Protein AF-A0A382R894-F1 (afdb_monomer_lite)

Sequence (212 aa):
MLSIVSLVLMGAVQGSDSLSATDVAVGPHKYSLLRWEVDHFLDKWVNKFQEVLPWNSEPSREARIALAQEFFDLRAQIRELKRESAAGNSAQIEELGQRIEDMQPGVEETIESEISAVLVQEGFSSRIGVIFPPVDTVFAASPGALIISPRDRIAQISSTLLKPGLSRDVRNDLEDLIFREDDVSALVVNTGGGATYPSVVSASGSLRGALV

Structure (mmCIF, N/CA/C/O backbone):
data_AF-A0A382R894-F1
#
_entry.id   AF-A0A382R894-F1
#
loop_
_atom_site.group_PDB
_atom_site.id
_atom_site.type_symbol
_atom_site.label_atom_id
_atom_site.label_alt_id
_atom_site.label_comp_id
_atom_site.label_asym_id
_atom_site.label_entity_id
_atom_site.label_seq_id
_atom_site.pdbx_PDB_ins_code
_atom_site.Cartn_x
_atom_site.Cartn_y
_atom_site.Cartn_z
_atom_site.occupancy
_atom_site.B_iso_or_equiv
_atom_site.auth_seq_id
_atom_site.auth_comp_id
_atom_site.auth_asym_id
_atom_site.auth_atom_id
_atom_site.pdbx_PDB_model_num
ATOM 1 N N . MET A 1 1 ? 31.256 -13.141 29.189 1.00 38.28 1 MET A N 1
ATOM 2 C CA . MET A 1 1 ? 30.328 -14.290 29.265 1.00 38.28 1 MET A CA 1
ATOM 3 C C . MET A 1 1 ? 28.927 -13.687 29.293 1.00 38.28 1 MET A C 1
ATOM 5 O O . MET A 1 1 ? 28.611 -13.080 30.297 1.00 38.28 1 MET A O 1
ATOM 9 N N . LEU A 1 2 ? 28.100 -13.650 28.252 1.00 31.12 2 LEU A N 1
ATOM 10 C CA . LEU A 1 2 ? 27.980 -14.453 27.039 1.00 31.12 2 LEU A CA 1
ATOM 11 C C . LEU A 1 2 ? 27.826 -13.547 25.800 1.00 31.12 2 LEU A C 1
ATOM 13 O O . LEU A 1 2 ? 27.070 -12.582 25.831 1.00 31.12 2 LEU A O 1
ATOM 17 N N . SER A 1 3 ? 28.518 -13.911 24.719 1.00 37.44 3 SER A N 1
ATOM 18 C CA . SER A 1 3 ? 28.267 -13.446 23.351 1.00 37.44 3 SER A CA 1
ATOM 19 C C . SER A 1 3 ? 27.098 -14.229 22.747 1.00 37.44 3 SER A C 1
ATOM 21 O O . SER A 1 3 ? 27.109 -15.457 22.792 1.00 37.44 3 SER A O 1
ATOM 23 N N . ILE A 1 4 ? 26.119 -13.530 22.176 1.00 39.81 4 ILE A N 1
ATOM 24 C CA . ILE A 1 4 ? 24.914 -14.028 21.484 1.00 39.81 4 ILE A CA 1
ATOM 25 C C . ILE A 1 4 ? 24.599 -12.897 20.475 1.00 39.81 4 ILE A C 1
ATOM 27 O O . ILE A 1 4 ? 24.457 -11.768 20.920 1.00 39.81 4 ILE A O 1
ATOM 31 N N . VAL A 1 5 ? 24.578 -12.988 19.143 1.00 39.44 5 VAL A N 1
ATOM 32 C CA . VAL A 1 5 ? 24.542 -14.063 18.146 1.00 39.44 5 VAL A CA 1
ATOM 33 C C . VAL A 1 5 ? 25.385 -13.606 16.947 1.00 39.44 5 VAL A C 1
ATOM 35 O O . VAL A 1 5 ? 25.168 -12.523 16.413 1.00 39.44 5 VAL A O 1
ATOM 38 N N . SER A 1 6 ? 26.306 -14.446 16.484 1.00 41.06 6 SER A N 1
ATOM 39 C CA . SER A 1 6 ? 26.777 -14.423 15.098 1.00 41.06 6 SER A CA 1
ATOM 40 C C . SER A 1 6 ? 26.380 -15.764 14.503 1.00 41.06 6 SER A C 1
ATOM 42 O O . SER A 1 6 ? 26.935 -16.788 14.902 1.00 41.06 6 SER A O 1
ATOM 44 N N . LEU A 1 7 ? 25.377 -15.779 13.621 1.00 37.59 7 LEU A N 1
ATOM 45 C CA . LEU A 1 7 ? 25.121 -16.936 12.773 1.00 37.59 7 LEU A CA 1
ATOM 46 C C . LEU A 1 7 ? 24.430 -16.542 11.455 1.00 37.59 7 LEU A C 1
ATOM 48 O O . LEU A 1 7 ? 23.224 -16.347 11.398 1.00 37.59 7 LEU A O 1
ATOM 52 N N . VAL A 1 8 ? 25.277 -16.495 10.421 1.00 36.56 8 VAL A N 1
ATOM 53 C CA . VAL A 1 8 ? 25.092 -17.035 9.061 1.00 36.56 8 VAL A CA 1
ATOM 54 C C . VAL A 1 8 ? 24.029 -16.397 8.164 1.00 36.56 8 VAL A C 1
ATOM 56 O O . VAL A 1 8 ? 22.856 -16.729 8.231 1.00 36.56 8 VAL A O 1
ATOM 59 N N . LEU A 1 9 ? 24.524 -15.676 7.151 1.00 30.61 9 LEU A N 1
ATOM 60 C CA . LEU A 1 9 ? 24.211 -15.973 5.747 1.00 30.61 9 LEU A CA 1
ATOM 61 C C . LEU A 1 9 ? 25.506 -15.897 4.922 1.00 30.61 9 LEU A C 1
ATOM 63 O O . LEU A 1 9 ? 25.820 -14.901 4.280 1.00 30.61 9 LEU A O 1
ATOM 67 N N . MET A 1 10 ? 26.287 -16.974 4.979 1.00 40.06 10 MET A N 1
ATOM 68 C CA . MET A 1 10 ? 27.340 -17.262 4.011 1.00 40.06 10 MET A CA 1
ATOM 69 C C . MET A 1 10 ? 26.841 -18.460 3.204 1.00 40.06 10 MET A C 1
ATOM 71 O O . MET A 1 10 ? 26.831 -19.587 3.692 1.00 40.06 10 MET A O 1
ATOM 75 N N . GLY A 1 11 ? 26.321 -18.182 2.010 1.00 32.69 11 GLY A N 1
ATOM 76 C CA . GLY A 1 11 ? 25.664 -19.170 1.161 1.00 32.69 11 GLY A CA 1
ATOM 77 C C . GLY A 1 11 ? 25.402 -18.623 -0.238 1.00 32.69 11 GLY A C 1
ATOM 78 O O . GLY A 1 11 ? 24.297 -18.193 -0.519 1.00 32.69 11 GLY A O 1
ATOM 79 N N . ALA A 1 12 ? 26.458 -18.660 -1.058 1.00 37.16 12 ALA A N 1
ATOM 80 C CA . ALA A 1 12 ? 26.488 -18.674 -2.524 1.00 37.16 12 ALA A CA 1
ATOM 81 C C . ALA A 1 12 ? 25.723 -17.590 -3.306 1.00 37.16 12 ALA A C 1
ATOM 83 O O . ALA A 1 12 ? 24.511 -17.661 -3.409 1.00 37.16 12 ALA A O 1
ATOM 84 N N . VAL A 1 13 ? 26.463 -16.757 -4.052 1.00 34.75 13 VAL A N 1
ATOM 85 C CA . VAL A 1 13 ? 26.308 -16.673 -5.519 1.00 34.75 13 VAL A CA 1
ATOM 86 C C . VAL A 1 13 ? 27.685 -16.380 -6.129 1.00 34.75 13 VAL A C 1
ATOM 88 O O . VAL A 1 13 ? 28.227 -15.291 -5.977 1.00 34.75 13 VAL A O 1
ATOM 91 N N . GLN A 1 14 ? 28.261 -17.371 -6.813 1.00 43.03 14 GLN A N 1
ATOM 92 C CA . GLN A 1 14 ? 29.163 -17.102 -7.931 1.00 43.03 14 GLN A CA 1
ATOM 93 C C . GLN A 1 14 ? 28.284 -16.542 -9.052 1.00 43.03 14 GLN A C 1
ATOM 95 O O . GLN A 1 14 ? 27.495 -17.279 -9.638 1.00 43.03 14 GLN A O 1
ATOM 100 N N . GLY A 1 15 ? 28.369 -15.241 -9.295 1.00 37.75 15 GLY A N 1
ATOM 101 C CA . GLY A 1 15 ? 27.705 -14.553 -10.394 1.00 37.75 15 GLY A CA 1
ATOM 102 C C . GLY A 1 15 ? 28.732 -13.613 -10.995 1.00 37.75 15 GLY A C 1
ATOM 103 O O . GLY A 1 15 ? 29.388 -12.886 -10.262 1.00 37.75 15 GLY A O 1
ATOM 104 N N . SER A 1 16 ? 28.948 -13.714 -12.299 1.00 40.06 16 SER A N 1
ATOM 105 C CA . SER A 1 16 ? 29.898 -12.904 -13.059 1.00 40.06 16 SER A CA 1
ATOM 106 C C . SER A 1 16 ? 29.783 -11.412 -12.722 1.00 40.06 16 SER A C 1
ATOM 108 O O . SER A 1 16 ? 28.717 -10.827 -12.898 1.00 40.06 16 SER A O 1
ATOM 110 N N . ASP A 1 17 ? 30.892 -10.813 -12.283 1.00 46.00 17 ASP A N 1
ATOM 111 C CA . ASP A 1 17 ? 31.047 -9.395 -11.927 1.00 46.00 17 ASP A CA 1
ATOM 112 C C . ASP A 1 17 ? 31.004 -8.464 -13.156 1.00 46.00 17 ASP A C 1
ATOM 114 O O . ASP A 1 17 ? 31.960 -7.755 -13.474 1.00 46.00 17 ASP A O 1
ATOM 118 N N . SER A 1 18 ? 29.881 -8.434 -13.867 1.00 57.88 18 SER A N 1
ATOM 119 C CA . SER A 1 18 ? 29.532 -7.293 -14.711 1.00 57.88 18 SER A CA 1
ATOM 120 C C . SER A 1 18 ? 28.113 -6.874 -14.367 1.00 57.88 18 SER A C 1
ATOM 122 O O . SER A 1 18 ? 27.160 -7.538 -14.768 1.00 57.88 18 SER A O 1
ATOM 124 N N . LEU A 1 19 ? 27.979 -5.786 -13.605 1.00 67.00 19 LEU A N 1
ATOM 125 C CA . LEU A 1 19 ? 26.697 -5.111 -13.420 1.00 67.00 19 LEU A CA 1
ATOM 126 C C . LEU A 1 19 ? 26.149 -4.774 -14.812 1.00 67.00 19 LEU A C 1
ATOM 128 O O . LEU A 1 19 ? 26.773 -3.993 -15.537 1.00 67.00 19 LEU A O 1
ATOM 132 N N . SER A 1 20 ? 25.031 -5.385 -15.208 1.00 81.50 20 SER A N 1
ATOM 133 C CA . SER A 1 20 ? 24.370 -5.031 -16.463 1.00 81.50 20 SER A CA 1
ATOM 134 C C . SER A 1 20 ? 23.858 -3.589 -16.380 1.00 81.50 20 SER A C 1
ATOM 136 O O . SER A 1 20 ? 23.609 -3.056 -15.291 1.00 81.50 20 SER A O 1
ATOM 138 N N . ALA A 1 21 ? 23.669 -2.936 -17.529 1.00 84.38 21 ALA A N 1
ATOM 139 C CA . ALA A 1 21 ? 23.048 -1.611 -17.565 1.00 84.38 21 ALA A CA 1
ATOM 140 C C . ALA A 1 21 ? 21.665 -1.620 -16.879 1.00 84.38 21 ALA A C 1
ATOM 142 O O . ALA A 1 21 ? 21.297 -0.659 -16.199 1.00 84.38 21 ALA A O 1
ATOM 143 N N . THR A 1 22 ? 20.945 -2.742 -16.981 1.00 86.56 22 THR A N 1
ATOM 144 C CA . THR A 1 22 ? 19.656 -2.966 -16.323 1.00 86.56 22 THR A CA 1
ATOM 145 C C . THR A 1 22 ? 19.780 -3.058 -14.801 1.00 86.56 22 THR A C 1
ATOM 147 O O . THR A 1 22 ? 19.010 -2.407 -14.094 1.00 86.56 22 THR A O 1
ATOM 150 N N . ASP A 1 23 ? 20.788 -3.749 -14.262 1.00 87.06 23 ASP A N 1
ATOM 151 C CA . ASP A 1 23 ? 21.019 -3.824 -12.813 1.00 87.06 23 ASP A CA 1
ATOM 152 C C . ASP A 1 23 ? 21.357 -2.462 -12.199 1.00 87.06 23 ASP A C 1
ATOM 154 O O . ASP A 1 23 ? 20.858 -2.122 -11.118 1.00 87.06 23 ASP A O 1
ATOM 158 N N . VAL A 1 24 ? 22.168 -1.661 -12.899 1.00 88.88 24 VAL A N 1
ATOM 159 C CA . VAL A 1 24 ? 22.526 -0.300 -12.470 1.00 88.88 24 VAL A CA 1
ATOM 160 C C . VAL A 1 24 ? 21.298 0.609 -12.459 1.00 88.88 24 VAL A C 1
ATOM 162 O O . VAL A 1 24 ? 21.110 1.365 -11.505 1.00 88.88 24 VAL A O 1
ATOM 165 N N . ALA A 1 25 ? 20.444 0.519 -13.479 1.00 90.69 25 ALA A N 1
ATOM 166 C CA . ALA A 1 25 ? 19.242 1.339 -13.576 1.00 90.69 25 ALA A CA 1
ATOM 167 C C . ALA A 1 25 ? 18.168 0.940 -12.554 1.00 90.69 25 ALA A C 1
ATOM 169 O O . ALA A 1 25 ? 17.546 1.804 -11.941 1.00 90.69 25 ALA A O 1
ATOM 170 N N . VAL A 1 26 ? 17.967 -0.360 -12.315 1.00 92.44 26 VAL A N 1
ATOM 171 C CA . VAL A 1 26 ? 16.946 -0.852 -11.376 1.00 92.44 26 VAL A CA 1
ATOM 172 C C . VAL A 1 26 ? 17.382 -0.671 -9.918 1.00 92.44 26 VAL A C 1
ATOM 174 O O . VAL A 1 26 ? 16.542 -0.411 -9.053 1.00 92.44 26 VAL A O 1
ATOM 177 N N . GLY A 1 27 ? 18.681 -0.785 -9.621 1.00 92.19 27 GLY A N 1
ATOM 178 C CA . GLY A 1 27 ? 19.252 -0.755 -8.268 1.00 92.19 27 GLY A CA 1
ATOM 179 C C . GLY A 1 27 ? 18.700 0.343 -7.340 1.00 92.19 27 GLY A C 1
ATOM 180 O O . GLY A 1 27 ? 18.190 0.009 -6.267 1.00 92.19 27 GLY A O 1
ATOM 181 N N . PRO A 1 28 ? 18.721 1.632 -7.733 1.00 92.94 28 PRO A N 1
ATOM 182 C CA . PRO A 1 28 ? 18.207 2.743 -6.923 1.00 92.94 28 PRO A CA 1
ATOM 183 C C . PRO A 1 28 ? 16.717 2.640 -6.573 1.00 92.94 28 PRO A C 1
ATOM 185 O O . PRO A 1 28 ? 16.263 3.219 -5.577 1.00 92.94 28 PRO A O 1
ATOM 188 N N . HIS A 1 29 ? 15.957 1.902 -7.380 1.00 94.06 29 HIS A N 1
ATOM 189 C CA . HIS A 1 29 ? 14.517 1.738 -7.246 1.00 94.06 29 HIS A CA 1
ATOM 190 C C . HIS A 1 29 ? 14.126 0.446 -6.531 1.00 94.06 29 HIS A C 1
ATOM 192 O O . HIS A 1 29 ? 12.952 0.309 -6.200 1.00 94.06 29 HIS A O 1
ATOM 198 N N . LYS A 1 30 ? 15.064 -0.469 -6.242 1.00 92.25 30 LYS A N 1
ATOM 199 C CA . LYS A 1 30 ? 14.762 -1.719 -5.529 1.00 92.25 30 LYS A CA 1
ATOM 200 C C . LYS A 1 30 ? 14.188 -1.437 -4.139 1.00 92.25 30 LYS A C 1
ATOM 202 O O . LYS A 1 30 ? 14.655 -0.559 -3.406 1.00 92.25 30 LYS A O 1
ATOM 207 N N . TYR A 1 31 ? 13.169 -2.207 -3.782 1.00 89.31 31 TYR A N 1
ATOM 208 C CA . TYR A 1 31 ? 12.554 -2.204 -2.463 1.00 89.31 31 TYR A CA 1
ATOM 209 C C . TYR A 1 31 ? 13.024 -3.421 -1.666 1.00 89.31 31 TYR A C 1
ATOM 211 O O . TYR A 1 31 ? 13.012 -4.543 -2.168 1.00 89.31 31 TYR A O 1
ATOM 219 N N . SER A 1 32 ? 13.449 -3.195 -0.423 1.00 88.25 32 SER A N 1
ATOM 220 C CA . SER A 1 32 ? 13.879 -4.262 0.481 1.00 88.25 32 SER A CA 1
ATOM 221 C C . SER A 1 32 ? 12.759 -4.585 1.461 1.00 88.25 32 SER A C 1
ATOM 223 O O . SER A 1 32 ? 12.526 -3.816 2.393 1.00 88.25 32 SER A O 1
ATOM 225 N N . LEU A 1 33 ? 12.098 -5.728 1.253 1.00 83.38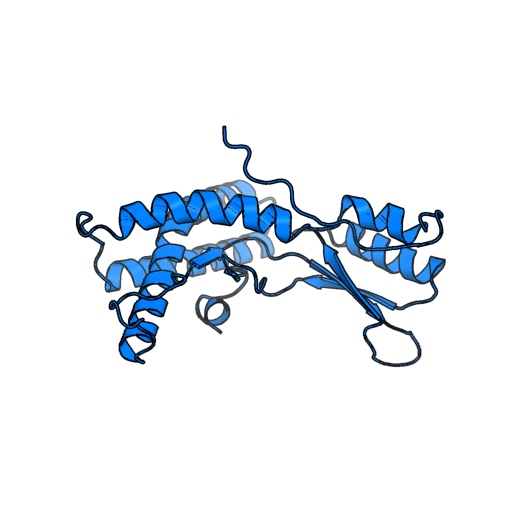 33 LEU A N 1
ATOM 226 C CA . LEU A 1 33 ? 11.065 -6.230 2.164 1.00 83.38 33 LEU A CA 1
ATOM 227 C C . LEU A 1 33 ? 11.623 -6.438 3.569 1.00 83.38 33 LEU A C 1
ATOM 229 O O . LEU A 1 33 ? 11.068 -5.905 4.513 1.00 83.38 33 LEU A O 1
ATOM 233 N N . LEU A 1 34 ? 12.763 -7.126 3.695 1.00 83.31 34 LEU A N 1
ATOM 234 C CA . LEU A 1 34 ? 13.356 -7.442 4.998 1.00 83.31 34 LEU A CA 1
ATOM 235 C C . LEU A 1 34 ? 13.663 -6.189 5.819 1.00 83.31 34 LEU A C 1
ATOM 237 O O . LEU A 1 34 ? 13.433 -6.161 7.021 1.00 83.31 34 LEU A O 1
ATOM 241 N N . ARG A 1 35 ? 14.193 -5.143 5.172 1.00 84.00 35 ARG A N 1
ATOM 242 C CA . ARG A 1 35 ? 14.483 -3.884 5.865 1.00 84.00 35 ARG A CA 1
ATOM 243 C C . ARG A 1 35 ? 13.196 -3.214 6.329 1.00 84.00 35 ARG A C 1
ATOM 245 O O . ARG A 1 35 ? 13.117 -2.789 7.471 1.00 84.00 35 ARG A O 1
ATOM 252 N N . TRP A 1 36 ? 12.203 -3.157 5.447 1.00 83.75 36 TRP A N 1
ATOM 253 C CA . TRP A 1 36 ? 10.908 -2.589 5.781 1.00 83.75 36 TRP A CA 1
ATOM 254 C C . TRP A 1 36 ? 10.219 -3.355 6.920 1.00 83.75 36 TRP A C 1
ATOM 256 O O . TRP A 1 36 ? 9.729 -2.723 7.850 1.00 83.75 36 TRP A O 1
ATOM 266 N N . GLU A 1 37 ? 10.237 -4.691 6.886 1.00 83.00 37 GLU A N 1
ATOM 267 C CA . GLU A 1 37 ? 9.660 -5.543 7.930 1.00 83.00 37 GLU A CA 1
ATOM 268 C C . GLU A 1 37 ? 10.328 -5.279 9.274 1.00 83.00 37 GLU A C 1
ATOM 270 O O . GLU A 1 37 ? 9.625 -5.079 10.249 1.00 83.00 37 GLU A O 1
ATOM 275 N N . VAL A 1 38 ? 11.661 -5.195 9.339 1.00 83.31 38 VAL A N 1
ATOM 276 C CA . VAL A 1 38 ? 12.369 -4.873 10.592 1.00 83.31 38 VAL A CA 1
ATOM 277 C C . VAL A 1 38 ? 11.968 -3.499 11.133 1.00 83.31 38 VAL A C 1
ATOM 279 O O . VAL A 1 38 ? 11.727 -3.380 12.334 1.00 83.31 38 VAL A O 1
ATOM 282 N N . ASP A 1 39 ? 11.861 -2.496 10.255 1.00 80.12 39 ASP A N 1
ATOM 283 C CA . ASP A 1 39 ? 11.489 -1.128 10.631 1.00 80.12 39 ASP A CA 1
ATOM 284 C C . ASP A 1 39 ? 10.035 -1.043 11.152 1.00 80.12 39 ASP A C 1
ATOM 286 O O . ASP A 1 39 ? 9.744 -0.221 12.012 1.00 80.12 39 ASP A O 1
ATOM 290 N N . HIS A 1 40 ? 9.113 -1.887 10.667 1.00 76.12 40 HIS A N 1
ATOM 291 C CA . HIS A 1 40 ? 7.687 -1.824 11.041 1.00 76.12 40 HIS A CA 1
ATOM 292 C C . HIS A 1 40 ? 7.291 -2.843 12.119 1.00 76.12 40 HIS A C 1
ATOM 294 O O . HIS A 1 40 ? 6.402 -2.578 12.926 1.00 76.12 40 HIS A O 1
ATOM 300 N N . PHE A 1 41 ? 7.947 -4.003 12.151 1.00 74.56 41 PHE A N 1
ATOM 301 C CA . PHE A 1 41 ? 7.668 -5.090 13.086 1.00 74.56 41 PHE A CA 1
ATOM 302 C C . PHE A 1 41 ? 7.971 -4.682 14.528 1.00 74.56 41 PHE A C 1
ATOM 304 O O . PHE A 1 41 ? 7.114 -4.837 15.393 1.00 74.56 41 PHE A O 1
ATOM 311 N N . LEU A 1 42 ? 9.174 -4.162 14.805 1.00 67.38 42 LEU A N 1
ATOM 312 C CA . LEU A 1 42 ? 9.619 -3.924 16.183 1.00 67.38 42 LEU A CA 1
ATOM 313 C C . LEU A 1 42 ? 8.856 -2.782 16.856 1.00 67.38 42 LEU A C 1
ATOM 315 O O . LEU A 1 42 ? 8.412 -2.932 17.995 1.00 67.38 42 LEU A O 1
ATOM 319 N N . ASP A 1 43 ? 8.672 -1.671 16.149 1.00 65.44 43 ASP A N 1
ATOM 320 C CA . ASP A 1 43 ? 8.077 -0.466 16.725 1.00 65.44 43 ASP A CA 1
ATOM 321 C C . ASP A 1 43 ? 6.588 -0.664 17.039 1.00 65.44 43 ASP A C 1
ATOM 323 O O . ASP A 1 43 ? 6.112 -0.259 18.101 1.00 65.44 43 ASP A O 1
ATOM 327 N N . LYS A 1 44 ? 5.850 -1.355 16.161 1.00 68.19 44 LYS A N 1
ATOM 328 C CA . LYS A 1 44 ? 4.413 -1.584 16.348 1.00 68.19 44 LYS A CA 1
ATOM 329 C C . LYS A 1 44 ? 4.119 -2.674 17.379 1.00 68.19 44 LYS A C 1
ATOM 331 O O . LYS A 1 44 ? 3.245 -2.498 18.228 1.00 68.19 44 LYS A O 1
ATOM 336 N N . TRP A 1 45 ? 4.877 -3.771 17.382 1.00 67.56 45 TRP A N 1
ATOM 337 C CA . TRP A 1 45 ? 4.643 -4.869 18.325 1.00 67.56 45 TRP A CA 1
ATOM 338 C C . TRP A 1 45 ? 4.942 -4.520 19.778 1.00 67.56 45 TRP A C 1
ATOM 340 O O . TRP A 1 45 ? 4.233 -4.988 20.670 1.00 67.56 45 TRP A O 1
ATOM 350 N N . VAL A 1 46 ? 5.980 -3.721 20.041 1.00 64.31 46 VAL A N 1
ATOM 351 C CA . VAL A 1 46 ? 6.305 -3.300 21.413 1.00 64.31 46 VAL A CA 1
ATOM 352 C C . VAL A 1 46 ? 5.154 -2.488 22.010 1.00 64.31 46 VAL A C 1
ATOM 354 O O . VAL A 1 46 ? 4.794 -2.712 23.167 1.00 64.31 46 VAL A O 1
ATOM 357 N N . ASN A 1 47 ? 4.534 -1.617 21.210 1.00 62.09 47 ASN A N 1
ATOM 358 C CA . ASN A 1 47 ? 3.364 -0.841 21.620 1.00 62.09 47 ASN A CA 1
ATOM 359 C C . ASN A 1 47 ? 2.128 -1.739 21.781 1.00 62.09 47 ASN A C 1
ATOM 361 O O . ASN A 1 47 ? 1.452 -1.690 22.808 1.00 62.09 47 ASN A O 1
ATOM 365 N N . LYS A 1 48 ? 1.899 -2.660 20.838 1.00 62.50 48 LYS A N 1
ATOM 366 C CA . LYS A 1 48 ? 0.752 -3.576 20.868 1.00 62.50 48 LYS A CA 1
ATOM 367 C C . LYS A 1 48 ? 0.759 -4.520 22.072 1.00 62.50 48 LYS A C 1
ATOM 369 O O . LYS A 1 48 ? -0.280 -4.769 22.677 1.00 62.50 48 LYS A O 1
ATOM 374 N N . PHE A 1 49 ? 1.928 -5.007 22.492 1.00 63.16 49 PHE A N 1
ATOM 375 C CA . PHE A 1 49 ? 2.046 -5.815 23.712 1.00 63.16 49 PHE A CA 1
ATOM 376 C C . PHE A 1 49 ? 1.637 -5.061 24.986 1.00 63.16 49 PHE A C 1
ATOM 378 O O . PHE A 1 49 ? 1.220 -5.700 25.953 1.00 63.16 49 PHE A O 1
ATOM 385 N N . GLN A 1 50 ? 1.751 -3.730 25.004 1.00 58.06 50 GLN A N 1
ATOM 386 C CA . GLN A 1 50 ? 1.299 -2.906 26.126 1.00 58.06 50 GLN A CA 1
ATOM 387 C C . GLN A 1 50 ? -0.211 -2.634 26.061 1.00 58.06 50 GLN A C 1
ATOM 389 O O . GLN A 1 50 ? -0.856 -2.584 27.104 1.00 58.06 50 GLN A O 1
ATOM 394 N N . GLU A 1 51 ? -0.784 -2.518 24.862 1.00 56.91 51 GLU A N 1
ATOM 395 C CA . GLU A 1 51 ? -2.212 -2.231 24.644 1.00 56.91 51 GLU A CA 1
ATOM 396 C C . GLU A 1 51 ? -3.133 -3.449 24.801 1.00 56.91 51 GLU A C 1
ATOM 398 O O . GLU A 1 51 ? -4.290 -3.288 25.173 1.00 56.91 51 GLU A O 1
ATOM 403 N N . VAL A 1 52 ? -2.619 -4.677 24.648 1.00 53.81 52 VAL A N 1
ATOM 404 C CA . VAL A 1 52 ? -3.344 -5.924 24.994 1.00 53.81 52 VAL A CA 1
ATOM 405 C C . VAL A 1 52 ? -3.685 -6.002 26.502 1.00 53.81 52 VAL A C 1
ATOM 407 O O . VAL A 1 52 ? -4.423 -6.886 26.947 1.00 53.81 52 VAL A O 1
ATOM 410 N N . LEU A 1 53 ? -3.175 -5.075 27.322 1.00 52.00 53 LEU A N 1
ATOM 411 C CA . LEU A 1 53 ? -3.542 -4.954 28.728 1.00 52.00 53 LEU A CA 1
ATOM 412 C C . LEU A 1 53 ? -4.908 -4.241 28.876 1.00 52.00 53 LEU A C 1
ATOM 414 O O . LEU A 1 53 ? -5.111 -3.171 28.312 1.00 52.00 53 LEU A O 1
ATOM 418 N N . PRO A 1 54 ? -5.829 -4.760 29.712 1.00 48.31 54 PRO A N 1
ATOM 419 C CA . PRO A 1 54 ? -7.256 -4.387 29.758 1.00 48.31 54 PRO A CA 1
ATOM 420 C C . PRO A 1 54 ? -7.580 -3.001 30.367 1.00 48.31 54 PRO A C 1
ATOM 422 O O . PRO A 1 54 ? -8.638 -2.820 30.966 1.00 48.31 54 PRO A O 1
ATOM 425 N N . TRP A 1 55 ? -6.675 -2.024 30.279 1.00 46.03 55 TRP A N 1
ATOM 426 C CA . TRP A 1 55 ? -6.741 -0.762 31.032 1.00 46.03 55 TRP A CA 1
ATOM 427 C C . TRP A 1 55 ? -7.153 0.454 30.192 1.00 46.03 55 TRP A C 1
ATOM 429 O O . TRP A 1 55 ? -7.265 1.549 30.743 1.00 46.03 55 TRP A O 1
ATOM 439 N N . ASN A 1 56 ? -7.437 0.273 28.898 1.00 55.78 56 ASN A N 1
ATOM 440 C CA . ASN A 1 56 ? -7.931 1.337 28.028 1.00 55.78 56 ASN A CA 1
ATOM 441 C C . ASN A 1 56 ? -9.438 1.194 27.787 1.00 55.78 56 ASN A C 1
ATOM 443 O O . ASN A 1 56 ? -9.935 0.134 27.412 1.00 55.78 56 ASN A O 1
ATOM 447 N N . SER A 1 57 ? -10.172 2.287 27.993 1.00 60.25 57 SER A N 1
ATOM 448 C CA . SER A 1 57 ? -11.569 2.394 27.577 1.00 60.25 57 SER A CA 1
ATOM 449 C C . SER A 1 57 ? -11.614 2.497 26.055 1.00 60.25 57 SER A C 1
ATOM 451 O O . SER A 1 57 ? -11.480 3.589 25.503 1.00 60.25 57 SER A O 1
ATOM 453 N N . GLU A 1 58 ? -11.761 1.366 25.371 1.00 68.62 58 GLU A N 1
ATOM 454 C CA . GLU A 1 58 ? -11.934 1.368 23.922 1.00 68.62 58 GLU A CA 1
ATOM 455 C C . GLU A 1 58 ? -13.236 2.086 23.519 1.00 68.62 58 GLU A C 1
ATOM 457 O O . GLU A 1 58 ? -14.271 1.927 24.181 1.00 68.62 58 GLU A O 1
ATOM 462 N N . PRO A 1 59 ? -13.226 2.860 22.417 1.00 77.94 59 PRO A N 1
ATOM 463 C CA . PRO A 1 59 ? -14.451 3.340 21.793 1.00 77.94 59 PRO A CA 1
ATOM 464 C C . PRO A 1 59 ? -15.392 2.175 21.464 1.00 77.94 59 PRO A C 1
ATOM 466 O O . PRO A 1 59 ? -14.950 1.049 21.214 1.00 77.94 59 PRO A O 1
ATOM 469 N N . SER A 1 60 ? -16.702 2.442 21.410 1.00 88.81 60 SER A N 1
ATOM 470 C CA . SER A 1 60 ? -17.661 1.401 21.033 1.00 88.81 60 SER A CA 1
ATOM 471 C C . SER A 1 60 ? -17.347 0.846 19.641 1.00 88.81 60 SER A C 1
ATOM 473 O O . SER A 1 60 ? -16.813 1.546 18.773 1.00 88.81 60 SER A O 1
ATOM 475 N N . ARG A 1 61 ? -17.707 -0.419 19.408 1.00 89.25 61 ARG A N 1
ATOM 476 C CA . ARG A 1 61 ? -17.491 -1.090 18.121 1.00 89.25 61 ARG A CA 1
ATOM 477 C C . ARG A 1 61 ? -18.087 -0.295 16.955 1.00 89.25 61 ARG A C 1
ATOM 479 O O . ARG A 1 61 ? -17.472 -0.191 15.899 1.00 89.25 61 ARG A O 1
ATOM 486 N N . GLU A 1 62 ? -19.257 0.307 17.152 1.00 92.06 62 GLU A N 1
ATOM 487 C CA . GLU A 1 62 ? -19.928 1.147 16.157 1.00 92.06 62 GLU A CA 1
ATOM 488 C C . GLU A 1 62 ? -19.108 2.397 15.824 1.00 92.06 62 GLU A C 1
ATOM 490 O O . GLU A 1 62 ? -18.967 2.737 14.650 1.00 92.06 62 GLU A O 1
ATOM 495 N N . ALA A 1 63 ? -18.533 3.056 16.835 1.00 92.25 63 ALA A N 1
ATOM 496 C CA . ALA A 1 63 ? -17.689 4.231 16.638 1.00 92.25 63 ALA A CA 1
ATOM 497 C C . ALA A 1 63 ? -16.395 3.878 15.886 1.00 92.25 63 ALA A C 1
ATOM 499 O O . ALA A 1 63 ? -16.004 4.600 14.971 1.00 92.25 63 ALA A O 1
ATOM 500 N N . ARG A 1 64 ? -15.772 2.739 16.218 1.00 91.31 64 ARG A N 1
ATOM 501 C CA . ARG A 1 64 ? -14.590 2.215 15.514 1.00 91.31 64 ARG A CA 1
ATOM 502 C C . ARG A 1 64 ? -14.880 1.941 14.035 1.00 91.31 64 ARG A C 1
ATOM 504 O O . ARG A 1 64 ? -14.148 2.394 13.157 1.00 91.31 64 ARG A O 1
ATOM 511 N N . ILE A 1 65 ? -15.995 1.269 13.740 1.00 92.50 65 ILE A N 1
ATOM 512 C CA . ILE A 1 65 ? -16.414 0.992 12.356 1.00 92.50 65 ILE A CA 1
ATOM 513 C C . ILE A 1 65 ? -16.712 2.289 11.590 1.00 92.50 65 ILE A C 1
ATOM 515 O O . ILE A 1 65 ? -16.304 2.413 10.435 1.00 92.50 65 ILE A O 1
ATOM 519 N N . ALA A 1 66 ? -17.387 3.260 12.214 1.00 94.31 66 ALA A N 1
ATOM 520 C CA . ALA A 1 66 ? -17.665 4.555 11.592 1.00 94.31 66 ALA A CA 1
ATOM 521 C C . ALA A 1 66 ? -16.372 5.320 11.258 1.00 94.31 66 ALA A C 1
ATOM 523 O O . ALA A 1 66 ? -16.256 5.878 10.169 1.00 94.31 66 ALA A O 1
ATOM 524 N N . LEU A 1 67 ? -15.376 5.275 12.148 1.00 94.12 67 LEU A N 1
ATOM 525 C CA . LEU A 1 67 ? -14.053 5.861 11.925 1.00 94.12 67 LEU A CA 1
ATOM 526 C C . LEU A 1 67 ? -13.343 5.215 10.723 1.00 94.12 67 LEU A C 1
ATOM 528 O O . LEU A 1 67 ? -12.797 5.920 9.873 1.00 94.12 67 LEU A O 1
ATOM 532 N N . ALA A 1 68 ? -13.407 3.885 10.598 1.00 94.00 68 ALA A N 1
ATOM 533 C CA . ALA A 1 68 ? -12.867 3.178 9.437 1.00 94.00 68 ALA A CA 1
ATOM 534 C C . ALA A 1 68 ? -13.576 3.567 8.129 1.00 94.00 68 ALA A C 1
ATOM 536 O O . ALA A 1 68 ? -12.921 3.763 7.107 1.00 94.00 68 ALA A O 1
ATOM 537 N N . GLN A 1 69 ? -14.902 3.713 8.143 1.00 94.88 69 GLN A N 1
ATOM 538 C CA . GLN A 1 69 ? -15.665 4.155 6.972 1.00 94.88 69 GLN A CA 1
ATOM 539 C C . GLN A 1 69 ? -15.285 5.580 6.554 1.00 94.88 69 GLN A C 1
ATOM 541 O O . GLN A 1 69 ? -14.949 5.802 5.389 1.00 94.88 69 GLN A O 1
ATOM 546 N N . GLU A 1 70 ? -15.239 6.511 7.510 1.00 95.88 70 GLU A N 1
ATOM 547 C CA . GLU A 1 70 ? -14.859 7.902 7.263 1.00 95.88 70 GLU A CA 1
ATOM 548 C C . GLU A 1 70 ? -13.458 8.004 6.642 1.00 95.88 70 GLU A C 1
ATOM 550 O O . GLU A 1 70 ? -13.265 8.728 5.666 1.00 95.88 70 GLU A O 1
ATOM 555 N N . PHE A 1 71 ? -12.490 7.221 7.126 1.00 95.94 71 PHE A N 1
ATOM 556 C CA . PHE A 1 71 ? -11.142 7.175 6.555 1.00 95.94 71 PHE A CA 1
ATOM 557 C C . PHE A 1 71 ? -11.141 6.848 5.049 1.00 95.94 71 PHE A C 1
ATOM 559 O O . PHE A 1 71 ? -10.474 7.521 4.253 1.00 95.94 71 PHE A O 1
ATOM 566 N N . PHE A 1 72 ? -11.905 5.835 4.625 1.00 95.00 72 PHE A N 1
ATOM 567 C CA . PHE A 1 72 ? -11.991 5.465 3.208 1.00 95.00 72 PHE A CA 1
ATOM 568 C C . PHE A 1 72 ? -12.785 6.483 2.377 1.00 95.00 72 PHE A C 1
ATOM 570 O O . PHE A 1 72 ? -12.445 6.702 1.206 1.00 95.00 72 PHE A O 1
ATOM 577 N N . ASP A 1 73 ? -13.783 7.137 2.970 1.00 95.69 73 ASP A N 1
ATOM 578 C CA . ASP A 1 73 ? -14.556 8.198 2.323 1.00 95.69 73 ASP A CA 1
ATOM 579 C C . ASP A 1 73 ? -13.705 9.451 2.084 1.00 95.69 73 ASP A C 1
ATOM 581 O O . ASP A 1 73 ? -13.708 9.993 0.976 1.00 95.69 73 ASP A O 1
ATOM 585 N N . LEU A 1 74 ? -12.897 9.876 3.063 1.00 95.88 74 LEU A N 1
ATOM 586 C CA . LEU A 1 74 ? -11.957 10.992 2.899 1.00 95.88 74 LEU A CA 1
ATOM 587 C C . LEU A 1 74 ? -10.931 10.700 1.797 1.00 95.88 74 LEU A C 1
ATOM 589 O O . LEU A 1 74 ? -10.654 11.552 0.949 1.00 95.88 74 LEU A O 1
ATOM 593 N N . ARG A 1 75 ? -10.419 9.465 1.724 1.00 94.44 75 ARG A N 1
ATOM 594 C CA . ARG A 1 75 ? -9.546 9.038 0.617 1.00 94.44 75 ARG A CA 1
ATOM 595 C C . ARG A 1 75 ? -10.246 9.110 -0.736 1.00 94.44 75 ARG A C 1
ATOM 597 O O . ARG A 1 75 ? -9.621 9.492 -1.728 1.00 94.44 75 ARG A O 1
ATOM 604 N N . ALA A 1 76 ? -11.528 8.752 -0.803 1.00 94.06 76 ALA A N 1
ATOM 605 C CA . ALA A 1 76 ? -12.318 8.889 -2.021 1.00 94.06 76 ALA A CA 1
ATOM 606 C C . ALA A 1 76 ? -12.484 10.355 -2.438 1.00 94.06 76 ALA A C 1
ATOM 608 O O . ALA A 1 76 ? -12.297 10.658 -3.617 1.00 94.06 76 ALA A O 1
ATOM 609 N N . GLN A 1 77 ? -12.731 11.249 -1.480 1.00 95.00 77 GLN A N 1
ATOM 610 C CA . GLN A 1 77 ? -12.818 12.690 -1.717 1.00 95.00 77 GLN A CA 1
ATOM 611 C C . GLN A 1 77 ? -11.496 13.262 -2.243 1.00 95.00 77 GLN A C 1
ATOM 613 O O . GLN A 1 77 ? -11.496 13.942 -3.265 1.00 95.00 77 GLN A O 1
ATOM 618 N N . ILE A 1 78 ? -10.350 12.913 -1.642 1.00 94.62 78 ILE A N 1
ATOM 619 C CA . ILE A 1 78 ? -9.032 13.339 -2.150 1.00 94.62 78 ILE A CA 1
ATOM 620 C C . ILE A 1 78 ? -8.807 12.875 -3.594 1.00 94.62 78 ILE A C 1
ATOM 622 O O . ILE A 1 78 ? -8.260 13.625 -4.406 1.00 94.62 78 ILE A O 1
ATOM 626 N N . ARG A 1 79 ? -9.198 11.638 -3.935 1.00 93.00 79 ARG A N 1
ATOM 627 C CA . ARG A 1 79 ? -9.073 11.136 -5.314 1.00 93.00 79 ARG A CA 1
ATOM 628 C C . ARG A 1 79 ? -9.900 11.969 -6.289 1.00 93.00 79 ARG A C 1
ATOM 630 O O . ARG A 1 79 ? -9.418 12.217 -7.390 1.00 93.00 79 ARG A O 1
ATOM 637 N N . GLU A 1 80 ? -11.096 12.400 -5.898 1.00 94.50 80 GLU A N 1
ATOM 638 C CA . GLU A 1 80 ? -11.930 13.270 -6.731 1.00 94.50 80 GLU A CA 1
ATOM 639 C C . GLU A 1 80 ? -11.310 14.656 -6.902 1.00 94.50 80 GLU A C 1
ATOM 641 O O . GLU A 1 80 ? -11.083 15.085 -8.030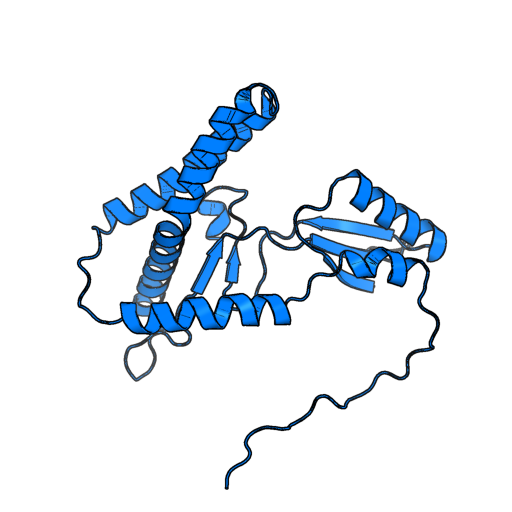 1.00 94.50 80 GLU A O 1
ATOM 646 N N . LEU A 1 81 ? -10.887 15.292 -5.808 1.00 95.31 81 LEU A N 1
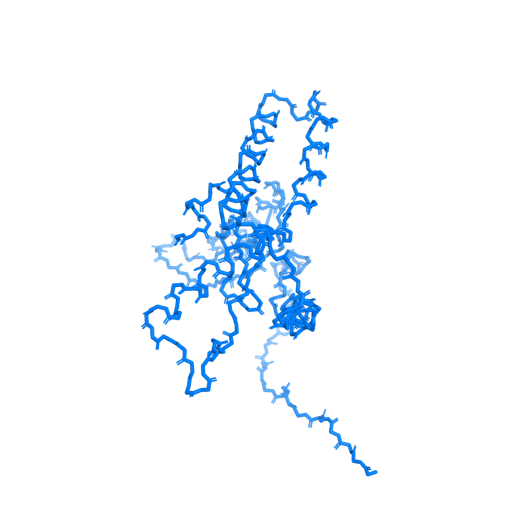ATOM 647 C CA . LEU A 1 81 ? -10.230 16.602 -5.854 1.00 95.31 81 LEU A CA 1
ATOM 648 C C . LEU A 1 81 ? -8.982 16.600 -6.748 1.00 95.31 81 LEU A C 1
ATOM 650 O O . LEU A 1 81 ? -8.737 17.560 -7.481 1.00 95.31 81 LEU A O 1
ATOM 654 N N . LYS A 1 82 ? -8.198 15.512 -6.719 1.00 93.19 82 LYS A N 1
ATOM 655 C CA . LYS A 1 82 ? -7.033 15.323 -7.598 1.00 93.19 82 LYS A CA 1
ATOM 656 C C . LYS A 1 82 ? -7.417 15.163 -9.070 1.00 93.19 82 LYS A C 1
ATOM 658 O O . LYS A 1 82 ? -6.636 15.583 -9.922 1.00 93.19 82 LYS A O 1
ATOM 663 N N . ARG A 1 83 ? -8.568 14.545 -9.371 1.00 93.38 83 ARG A N 1
ATOM 664 C CA . ARG A 1 83 ? -9.090 14.408 -10.742 1.00 93.38 83 ARG A CA 1
ATOM 665 C C . ARG A 1 83 ? -9.563 15.742 -11.304 1.00 93.38 83 ARG A C 1
ATOM 667 O O . ARG A 1 83 ? -9.304 16.010 -12.471 1.00 93.38 83 ARG A O 1
ATOM 674 N N . GLU A 1 84 ? -10.221 16.557 -10.485 1.00 94.38 84 GLU A N 1
ATOM 675 C CA . GLU A 1 84 ? -10.709 17.877 -10.887 1.00 94.38 84 GLU A CA 1
ATOM 676 C C . GLU A 1 84 ? -9.556 18.859 -11.128 1.00 94.38 84 GLU A C 1
ATOM 678 O O . GLU A 1 84 ? -9.439 19.436 -12.208 1.00 94.38 84 GLU A O 1
ATOM 683 N N . SER A 1 85 ? -8.688 19.048 -10.128 1.00 94.25 85 SER A N 1
ATOM 684 C CA . SER A 1 85 ? -7.480 19.868 -10.237 1.00 94.25 85 SER A CA 1
ATOM 685 C C . SER A 1 85 ? -6.573 19.669 -9.024 1.00 94.25 85 SER A C 1
ATOM 687 O O . SER A 1 85 ? -6.794 20.245 -7.960 1.00 94.25 85 SER A O 1
ATOM 689 N N . ALA A 1 86 ? -5.487 18.911 -9.191 1.00 89.56 86 ALA A N 1
ATOM 690 C CA . ALA A 1 86 ? -4.508 18.718 -8.119 1.00 89.56 86 ALA A CA 1
ATOM 691 C C . ALA A 1 86 ? -3.851 20.035 -7.657 1.00 89.56 86 ALA A C 1
ATOM 693 O O . ALA A 1 86 ? -3.586 20.202 -6.470 1.00 89.56 86 ALA A O 1
ATOM 694 N N . ALA A 1 87 ? -3.602 20.970 -8.580 1.00 91.69 87 ALA A N 1
ATOM 695 C CA . ALA A 1 87 ? -2.995 22.261 -8.257 1.00 91.69 87 ALA A CA 1
ATOM 696 C C . ALA A 1 87 ? -4.000 23.246 -7.639 1.00 91.69 87 ALA A C 1
ATOM 698 O O . ALA A 1 87 ? -3.633 24.004 -6.748 1.00 91.69 87 ALA A O 1
ATOM 699 N N . GLY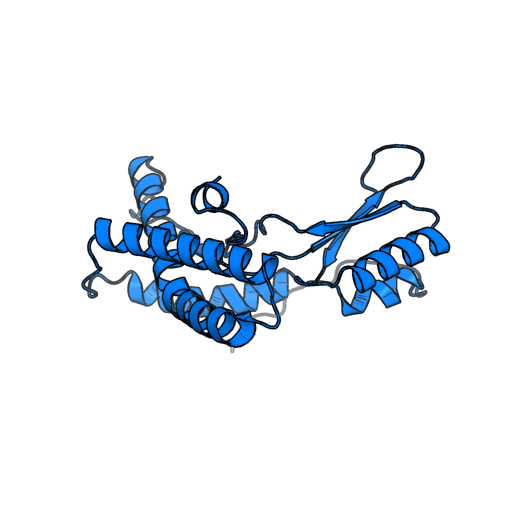 A 1 88 ? -5.257 23.230 -8.097 1.00 93.69 88 GLY A N 1
ATOM 700 C CA . GLY A 1 88 ? -6.310 24.112 -7.583 1.00 93.69 88 GLY A CA 1
ATOM 701 C C . GLY A 1 88 ? -6.810 23.713 -6.194 1.00 93.69 88 GLY A C 1
ATOM 702 O O . GLY A 1 88 ? -7.144 24.583 -5.399 1.00 93.69 88 GLY A O 1
ATOM 703 N N . ASN A 1 89 ? -6.796 22.413 -5.887 1.00 95.00 89 ASN A N 1
ATOM 704 C CA . ASN A 1 89 ? -7.290 21.857 -4.626 1.00 95.00 89 ASN A CA 1
ATOM 705 C C . ASN A 1 89 ? -6.162 21.478 -3.649 1.00 95.00 89 ASN A C 1
ATOM 707 O O . ASN A 1 89 ? -6.399 20.722 -2.709 1.00 95.00 89 ASN A O 1
ATOM 711 N N . SER A 1 90 ? -4.932 21.956 -3.865 1.00 94.25 90 SER A N 1
ATOM 712 C CA . SER A 1 90 ? -3.741 21.510 -3.123 1.00 94.25 90 SER A CA 1
ATOM 713 C C . SER A 1 90 ? -3.880 21.661 -1.605 1.00 94.25 90 SER A C 1
ATOM 715 O O . SER A 1 90 ? -3.645 20.694 -0.887 1.00 94.25 90 SER A O 1
ATOM 717 N N . ALA A 1 91 ? -4.345 22.820 -1.130 1.00 95.31 91 ALA A N 1
ATOM 718 C CA . ALA A 1 91 ? -4.538 23.086 0.297 1.00 95.31 91 ALA A CA 1
ATOM 719 C C . ALA A 1 91 ? -5.577 22.148 0.938 1.00 95.31 91 ALA A C 1
ATOM 721 O O . ALA A 1 91 ? -5.348 21.607 2.014 1.00 95.31 91 ALA A O 1
ATOM 722 N N . GLN A 1 92 ? -6.698 21.895 0.253 1.00 94.75 92 GLN A N 1
ATOM 723 C CA . GLN A 1 92 ? -7.737 20.984 0.744 1.00 94.75 92 GLN A CA 1
ATOM 724 C C . GLN A 1 92 ? -7.267 19.521 0.718 1.00 94.75 92 GLN A C 1
ATOM 726 O O . GLN A 1 92 ? -7.586 18.744 1.613 1.00 94.75 92 GLN A O 1
ATOM 731 N N . ILE A 1 93 ? -6.492 19.130 -0.298 1.00 96.12 93 ILE A N 1
ATOM 732 C CA . ILE A 1 93 ? -5.880 17.798 -0.379 1.00 96.12 93 ILE A CA 1
ATOM 733 C C . ILE A 1 93 ? -4.898 17.584 0.778 1.00 96.12 93 ILE A C 1
ATOM 735 O O . ILE A 1 93 ? -4.854 16.484 1.324 1.00 96.12 93 ILE A O 1
ATOM 739 N N . GLU A 1 94 ? -4.120 18.605 1.132 1.00 96.12 94 GLU A N 1
ATOM 740 C CA . GLU A 1 94 ? -3.174 18.567 2.249 1.00 96.12 94 GLU A CA 1
ATOM 741 C C . GLU A 1 94 ? -3.899 18.459 3.596 1.00 96.12 94 GLU A C 1
ATOM 743 O O . GLU A 1 94 ? -3.589 17.564 4.378 1.00 96.12 94 GLU A O 1
ATOM 748 N N . GLU A 1 95 ? -4.934 19.273 3.825 1.00 96.38 95 GLU A N 1
ATOM 749 C CA . GLU A 1 95 ? -5.758 19.221 5.042 1.00 96.38 95 GLU A CA 1
ATOM 750 C C . GLU A 1 95 ? -6.406 17.842 5.246 1.00 96.38 95 GLU A C 1
ATOM 752 O O . GLU A 1 95 ? -6.290 17.231 6.311 1.00 96.38 95 GLU A O 1
ATOM 757 N N . LEU A 1 96 ? -7.060 17.312 4.207 1.00 96.38 96 LEU A N 1
ATOM 758 C CA . LEU A 1 96 ? -7.655 15.977 4.264 1.00 96.38 96 LEU A CA 1
ATOM 759 C C . LEU A 1 96 ? -6.589 14.882 4.397 1.00 96.38 96 LEU A C 1
ATOM 761 O O . LEU A 1 96 ? -6.845 13.855 5.024 1.00 96.38 96 LEU A O 1
ATOM 765 N N . GLY A 1 97 ? -5.409 15.094 3.807 1.00 94.69 97 GLY A N 1
ATOM 766 C CA . GLY A 1 97 ? -4.257 14.207 3.924 1.00 94.69 97 GLY A CA 1
ATOM 767 C C . GLY A 1 97 ? -3.802 14.067 5.373 1.00 94.69 97 GLY A C 1
ATOM 768 O O . GLY A 1 97 ? -3.719 12.945 5.863 1.00 94.69 97 GLY A O 1
ATOM 769 N N . GLN A 1 98 ? -3.626 15.188 6.076 1.00 96.19 98 GLN A N 1
ATOM 770 C CA . GLN A 1 98 ? -3.258 15.186 7.492 1.00 96.19 98 GLN A CA 1
ATOM 771 C C . GLN A 1 98 ? -4.304 14.459 8.342 1.00 96.19 98 GLN A C 1
ATOM 773 O O . GLN A 1 98 ? -3.969 13.611 9.163 1.00 96.19 98 GLN A O 1
ATOM 778 N N . ARG A 1 99 ? -5.592 14.723 8.092 1.00 96.00 99 ARG A N 1
ATOM 779 C CA . ARG A 1 99 ? -6.676 14.054 8.819 1.00 96.00 99 ARG A CA 1
ATOM 780 C C . ARG A 1 99 ? -6.660 12.534 8.627 1.00 96.00 99 ARG A C 1
ATOM 782 O O . ARG A 1 99 ? -6.937 11.795 9.565 1.00 96.00 99 ARG A O 1
ATOM 789 N N . ILE A 1 100 ? -6.342 12.061 7.423 1.00 94.94 100 ILE A N 1
ATOM 790 C CA . ILE A 1 100 ? -6.196 10.629 7.130 1.00 94.94 100 ILE A CA 1
ATOM 791 C C . ILE A 1 100 ? -5.012 10.030 7.893 1.00 94.94 100 ILE A C 1
ATOM 793 O O . ILE A 1 100 ? -5.159 8.935 8.431 1.00 94.94 100 ILE A O 1
ATOM 797 N N . GLU A 1 101 ? -3.872 10.723 7.943 1.00 93.31 101 GLU A N 1
ATOM 798 C CA . GLU A 1 101 ? -2.695 10.274 8.701 1.00 93.31 101 GLU A CA 1
ATOM 799 C C . GLU A 1 101 ? -3.011 10.146 10.195 1.00 93.31 101 GLU A C 1
ATOM 801 O O . GLU A 1 101 ? -2.704 9.119 10.797 1.00 93.31 101 GLU A O 1
ATOM 806 N N . ASP A 1 102 ? -3.724 11.121 10.764 1.00 94.25 102 ASP A N 1
ATOM 807 C CA . ASP A 1 102 ? -4.128 11.104 12.173 1.00 94.25 102 ASP A CA 1
ATOM 808 C C . ASP A 1 102 ? -5.133 9.975 12.482 1.00 94.25 102 ASP A C 1
ATOM 810 O O . ASP A 1 102 ? -5.118 9.389 13.566 1.00 94.25 102 ASP A O 1
ATOM 814 N N . MET A 1 103 ? -6.018 9.647 11.534 1.00 94.19 103 MET A N 1
ATOM 815 C CA . MET A 1 103 ? -7.007 8.573 11.683 1.00 94.19 103 MET A CA 1
ATOM 816 C C . MET A 1 103 ? -6.406 7.174 11.503 1.00 94.19 103 MET A C 1
ATOM 818 O O . MET A 1 103 ? -6.942 6.211 12.056 1.00 94.19 103 MET A O 1
ATOM 822 N N . GLN A 1 104 ? -5.326 7.042 10.728 1.00 92.62 104 GLN A N 1
ATOM 823 C CA . GLN A 1 104 ? -4.806 5.755 10.267 1.00 92.62 104 GLN A CA 1
ATOM 824 C C . GLN A 1 104 ? -4.543 4.740 11.396 1.00 92.62 104 GLN A C 1
ATOM 826 O O . GLN A 1 104 ? -5.039 3.618 11.262 1.00 92.62 104 GLN A O 1
ATOM 831 N N . PRO A 1 105 ? -3.871 5.081 12.518 1.00 90.44 105 PRO A N 1
ATOM 832 C CA . PRO A 1 105 ? -3.622 4.115 13.592 1.00 90.44 105 PRO A CA 1
ATOM 833 C C . PRO A 1 105 ? -4.913 3.519 14.171 1.00 90.44 105 PRO A C 1
ATOM 835 O O . PRO A 1 105 ? -5.005 2.314 14.388 1.00 90.44 105 PRO A O 1
ATOM 838 N N . GLY A 1 106 ? -5.949 4.346 14.352 1.00 90.19 106 GLY A N 1
ATOM 839 C CA . GLY A 1 106 ? -7.246 3.890 14.860 1.00 90.19 106 GLY A CA 1
ATOM 840 C C . GLY A 1 106 ? -8.005 3.002 13.870 1.00 90.19 106 GLY A C 1
ATOM 841 O O . GLY A 1 106 ? -8.731 2.094 14.280 1.00 90.19 106 GLY A O 1
ATOM 842 N N . VAL A 1 107 ? -7.835 3.234 12.565 1.00 93.06 107 VAL A N 1
ATOM 843 C CA . VAL A 1 107 ? -8.422 2.393 11.508 1.00 93.06 107 VAL A CA 1
ATOM 844 C C . VAL A 1 107 ? -7.719 1.037 11.441 1.00 93.06 107 VAL A C 1
ATOM 846 O O . VAL A 1 107 ? -8.400 0.017 11.335 1.00 93.06 107 VAL A O 1
ATOM 849 N N . GLU A 1 108 ? -6.384 1.018 11.507 1.00 92.25 108 GLU A N 1
ATOM 850 C CA . GLU A 1 108 ? -5.584 -0.215 11.550 1.00 92.25 108 GLU A CA 1
ATOM 851 C C . GLU A 1 108 ? -5.988 -1.073 12.750 1.00 92.25 108 GLU A C 1
ATOM 853 O O . GLU A 1 108 ? -6.386 -2.222 12.565 1.00 92.25 108 GLU A O 1
ATOM 858 N N . GLU A 1 109 ? -6.021 -0.487 13.950 1.00 89.56 109 GLU A N 1
ATOM 859 C CA . GLU A 1 109 ? -6.440 -1.194 15.163 1.00 89.56 109 GLU A CA 1
ATOM 860 C C . GLU A 1 109 ? -7.880 -1.708 15.052 1.00 89.56 109 GLU A C 1
ATOM 862 O O . GLU A 1 109 ? -8.171 -2.853 15.390 1.00 89.56 109 GLU A O 1
ATOM 867 N N . THR A 1 110 ? -8.792 -0.905 14.492 1.00 91.38 110 THR A N 1
ATOM 868 C CA . THR A 1 110 ? -10.172 -1.348 14.256 1.00 91.38 110 THR A CA 1
ATOM 869 C C . THR A 1 110 ? -10.210 -2.613 13.403 1.00 91.38 110 THR A C 1
ATOM 871 O O . THR A 1 110 ? -10.896 -3.568 13.762 1.00 91.38 110 THR A O 1
ATOM 874 N N . ILE A 1 111 ? -9.489 -2.643 12.283 1.00 91.38 111 ILE A N 1
ATOM 875 C CA . ILE A 1 111 ? -9.494 -3.791 11.369 1.00 91.38 111 ILE A CA 1
ATOM 876 C C . ILE A 1 111 ? -8.825 -5.004 12.015 1.00 91.38 111 ILE A C 1
ATOM 878 O O . ILE A 1 111 ? -9.360 -6.109 11.935 1.00 91.38 111 ILE A O 1
ATOM 882 N N . GLU A 1 112 ? -7.706 -4.807 12.704 1.00 90.50 112 GLU A N 1
ATOM 883 C CA . GLU A 1 112 ? -6.989 -5.869 13.409 1.00 90.50 112 GLU A CA 1
ATOM 884 C C . GLU A 1 112 ? -7.839 -6.508 14.505 1.00 90.50 112 GLU A C 1
ATOM 886 O O . GLU A 1 112 ? -7.891 -7.738 14.606 1.00 90.50 112 GLU A O 1
ATOM 891 N N . SER A 1 113 ? -8.546 -5.690 15.284 1.00 88.62 113 SER A N 1
ATOM 892 C CA . SER A 1 113 ? -9.464 -6.136 16.328 1.00 88.62 113 SER A CA 1
ATOM 893 C C . SER A 1 113 ? -10.672 -6.884 15.758 1.00 88.62 113 SER A C 1
ATOM 895 O O . SER A 1 113 ? -11.028 -7.948 16.267 1.00 88.62 113 SER A O 1
ATOM 897 N N . GLU A 1 114 ? -11.284 -6.401 14.671 1.00 91.44 114 GLU A N 1
ATOM 898 C CA . GLU A 1 114 ? -12.409 -7.102 14.034 1.00 91.44 114 GLU A CA 1
ATOM 899 C C . GLU A 1 114 ? -11.979 -8.445 13.418 1.00 91.44 114 GLU A C 1
ATOM 901 O O . GLU A 1 114 ? -12.674 -9.448 13.596 1.00 91.44 114 GLU A O 1
ATOM 906 N N . ILE A 1 115 ? -10.816 -8.509 12.758 1.00 90.94 115 ILE A N 1
ATOM 907 C CA . ILE A 1 115 ? -10.264 -9.774 12.242 1.00 90.94 115 ILE A CA 1
ATOM 908 C C . ILE A 1 115 ? -9.945 -10.719 13.406 1.00 90.94 115 ILE A C 1
ATOM 910 O O . ILE A 1 115 ? -10.302 -11.896 13.356 1.00 90.94 115 ILE A O 1
ATOM 914 N N . SER A 1 116 ? -9.321 -10.218 14.476 1.00 89.19 116 SER A N 1
ATOM 915 C CA . SER A 1 116 ? -9.002 -11.017 15.665 1.00 89.19 116 SER A CA 1
ATOM 916 C C . SER A 1 116 ? -10.261 -11.599 16.308 1.00 89.19 116 SER A C 1
ATOM 918 O O . SER A 1 116 ? -10.279 -12.777 16.662 1.00 89.19 116 SER A O 1
ATOM 920 N N . ALA A 1 117 ? -11.339 -10.815 16.405 1.00 88.88 117 ALA A N 1
ATOM 921 C CA . ALA A 1 117 ? -12.615 -11.272 16.945 1.00 88.88 117 ALA A CA 1
ATOM 922 C C . ALA A 1 117 ? -13.216 -12.416 16.110 1.00 88.88 117 ALA A C 1
ATOM 924 O O . ALA A 1 117 ? -13.690 -13.401 16.679 1.00 88.88 117 ALA A O 1
ATOM 925 N N . VAL A 1 118 ? -13.153 -12.320 14.777 1.00 92.12 118 VAL A N 1
ATOM 926 C CA . VAL A 1 118 ? -13.591 -13.397 13.873 1.00 92.12 118 VAL A CA 1
ATOM 927 C C . VAL A 1 118 ? -12.714 -14.639 14.042 1.00 92.12 118 VAL A C 1
ATOM 929 O O . VAL A 1 118 ? -13.242 -15.734 14.199 1.00 92.12 118 VAL A O 1
ATOM 932 N N . LEU A 1 119 ? -11.386 -14.497 14.101 1.00 91.12 119 LEU A N 1
ATOM 933 C CA . LEU A 1 119 ? -10.476 -15.632 14.311 1.00 91.12 119 LEU A CA 1
ATOM 934 C C . LEU A 1 119 ? -10.760 -16.377 15.624 1.00 91.12 119 LEU A C 1
ATOM 936 O O . LEU A 1 119 ? -10.736 -17.608 15.656 1.00 91.12 119 LEU A O 1
ATOM 940 N N . VAL A 1 120 ? -11.061 -15.647 16.701 1.00 89.12 120 VAL A N 1
ATOM 941 C CA . VAL A 1 120 ? -11.452 -16.237 17.988 1.00 89.12 120 VAL A CA 1
ATOM 942 C C . VAL A 1 120 ? -12.775 -16.999 17.866 1.00 89.12 120 VAL A C 1
ATOM 944 O O . VAL A 1 120 ? -12.870 -18.121 18.364 1.00 89.12 120 VAL A O 1
ATOM 947 N N . GLN A 1 121 ? -13.779 -16.425 17.191 1.00 90.44 121 GLN A N 1
ATOM 948 C CA . GLN A 1 121 ? -15.080 -17.075 16.959 1.00 90.44 121 GLN A CA 1
ATOM 949 C C . GLN A 1 121 ? -14.946 -18.368 16.147 1.00 90.44 121 GLN A C 1
ATOM 951 O O . GLN A 1 121 ? -15.599 -19.360 16.461 1.00 90.44 121 GLN A O 1
ATOM 956 N N . GLU A 1 122 ? -14.049 -18.377 15.163 1.00 93.81 122 GLU A N 1
ATOM 957 C CA . GLU A 1 122 ? -13.749 -19.537 14.318 1.00 93.81 122 GLU A CA 1
ATOM 958 C C . GLU A 1 122 ? -12.811 -20.562 14.996 1.00 93.81 122 GLU A C 1
ATOM 960 O O . GLU A 1 122 ? -12.444 -21.574 14.400 1.00 93.81 122 GLU A O 1
ATOM 965 N N . GLY A 1 123 ? -12.420 -20.339 16.256 1.00 90.12 123 GLY A N 1
ATOM 966 C CA . GLY A 1 123 ? -11.635 -21.297 17.039 1.00 90.12 123 GLY A CA 1
ATOM 967 C C . GLY A 1 123 ? -10.134 -21.308 16.733 1.00 90.12 123 GLY A C 1
ATOM 968 O O . GLY A 1 123 ? -9.449 -22.259 17.107 1.00 90.12 123 GLY A O 1
ATOM 969 N N . PHE A 1 124 ? -9.598 -20.256 16.104 1.00 89.69 124 PHE A N 1
ATOM 970 C CA . PHE A 1 124 ? -8.157 -20.110 15.843 1.00 89.69 124 PHE A CA 1
ATOM 971 C C . PHE A 1 124 ? -7.349 -19.643 17.061 1.00 89.69 124 PHE A C 1
ATOM 973 O O . PHE A 1 124 ? -6.131 -19.473 16.975 1.00 89.69 124 PHE A O 1
ATOM 980 N N . SER A 1 125 ? -7.995 -19.462 18.213 1.00 86.00 125 SER A N 1
ATOM 981 C CA . SER A 1 125 ? -7.309 -19.203 19.477 1.00 86.00 125 SER A CA 1
ATOM 982 C C . SER A 1 125 ? -6.329 -20.327 19.808 1.00 86.00 125 SER A C 1
ATOM 984 O O . SER A 1 125 ? -6.652 -21.514 19.752 1.00 86.00 125 SER A O 1
ATOM 986 N N . SER A 1 126 ? -5.115 -19.953 20.208 1.00 82.12 126 SER A N 1
ATOM 987 C CA . SER A 1 126 ? -4.143 -20.908 20.733 1.00 82.12 126 SER A CA 1
ATOM 988 C C . SER A 1 126 ? -4.673 -21.604 21.992 1.00 82.12 126 SER A C 1
ATOM 990 O O . SER A 1 126 ? -5.630 -21.166 22.631 1.00 82.12 126 SER A O 1
ATOM 992 N N . ARG A 1 127 ? -3.990 -22.672 22.422 1.00 80.81 127 ARG A N 1
ATOM 993 C CA . ARG A 1 127 ? -4.340 -23.420 23.648 1.00 80.81 127 ARG A CA 1
ATOM 994 C C . ARG A 1 127 ? -4.372 -22.561 24.917 1.00 80.81 127 ARG A C 1
ATOM 996 O O . ARG A 1 127 ? -4.982 -22.965 25.898 1.00 80.81 127 ARG A O 1
ATOM 1003 N N . ILE A 1 128 ? -3.691 -21.417 24.899 1.00 79.12 128 ILE A N 1
ATOM 1004 C CA . ILE A 1 128 ? -3.629 -20.454 26.004 1.00 79.12 128 ILE A CA 1
ATOM 1005 C C . ILE A 1 128 ? -4.613 -19.282 25.826 1.00 79.12 128 ILE A C 1
ATOM 1007 O O . ILE A 1 128 ? -4.578 -18.340 26.607 1.00 79.12 128 ILE A O 1
ATOM 1011 N N . GLY A 1 129 ? -5.493 -19.337 24.819 1.00 74.56 129 GLY A N 1
ATOM 1012 C CA . GLY A 1 129 ? -6.597 -18.392 24.633 1.00 74.56 129 GLY A CA 1
ATOM 1013 C C . GLY A 1 129 ? -6.264 -17.118 23.853 1.00 74.56 129 GLY A C 1
ATOM 1014 O O . GLY A 1 129 ? -7.094 -16.218 23.821 1.00 74.56 129 GLY A O 1
ATOM 1015 N N . VAL A 1 130 ? -5.090 -17.029 23.218 1.00 79.31 130 VAL A N 1
ATOM 1016 C CA . VAL A 1 130 ? -4.672 -15.846 22.434 1.00 79.31 130 VAL A CA 1
ATOM 1017 C C . VAL A 1 130 ? -4.429 -16.187 20.965 1.00 79.31 130 VAL A C 1
ATOM 1019 O O . VAL A 1 130 ? -4.043 -17.317 20.653 1.00 79.31 130 VAL A O 1
ATOM 1022 N N . ILE A 1 131 ? -4.607 -15.217 20.068 1.00 81.88 131 ILE A N 1
ATOM 1023 C CA . ILE A 1 131 ? -4.181 -15.322 18.665 1.00 81.88 131 ILE A CA 1
ATOM 1024 C C . ILE A 1 131 ? -2.683 -15.009 18.595 1.00 81.88 131 ILE A C 1
ATOM 1026 O O . ILE A 1 131 ? -2.251 -13.945 19.037 1.00 81.88 131 ILE A O 1
ATOM 1030 N N . PHE A 1 132 ? -1.886 -15.953 18.087 1.00 81.44 132 PHE A N 1
ATOM 1031 C CA . PHE A 1 132 ? -0.443 -15.775 17.929 1.00 81.44 132 PHE A CA 1
ATOM 1032 C C . PHE A 1 132 ? 0.057 -16.361 16.593 1.00 81.44 132 PHE A C 1
ATOM 1034 O O . PHE A 1 132 ? -0.189 -17.544 16.340 1.00 81.44 132 PHE A O 1
ATOM 1041 N N . PRO A 1 133 ? 0.803 -15.590 15.778 1.00 83.94 133 PRO A N 1
ATOM 1042 C CA . PRO A 1 133 ? 1.062 -14.156 15.950 1.00 83.94 133 PRO A CA 1
ATOM 1043 C C . PRO A 1 133 ? -0.253 -13.339 15.913 1.00 83.94 133 PRO A C 1
ATOM 1045 O O . PRO A 1 133 ? -1.219 -13.793 15.299 1.00 83.94 133 PRO A O 1
ATOM 1048 N N . PRO A 1 134 ? -0.338 -12.192 16.612 1.00 85.38 134 PRO A N 1
ATOM 1049 C CA . PRO A 1 134 ? -1.485 -11.301 16.554 1.00 85.38 134 PRO A CA 1
ATOM 1050 C C . PRO A 1 134 ? -1.715 -10.828 15.118 1.00 85.38 134 PRO A C 1
ATOM 1052 O O . PRO A 1 134 ? -0.789 -10.761 14.303 1.00 85.38 134 PRO A O 1
ATOM 1055 N N . VAL A 1 135 ? -2.959 -10.475 14.808 1.00 89.00 135 VAL A N 1
ATOM 1056 C CA . VAL A 1 135 ? -3.275 -9.815 13.539 1.00 89.00 135 VAL A CA 1
ATOM 1057 C C . VAL A 1 135 ? -2.555 -8.474 13.517 1.00 89.00 135 VAL A C 1
ATOM 1059 O O . VAL A 1 135 ? -2.644 -7.730 14.488 1.00 89.00 135 VAL A O 1
ATOM 1062 N N . ASP A 1 136 ? -1.823 -8.182 12.448 1.00 88.81 136 ASP A N 1
ATOM 1063 C CA . ASP A 1 136 ? -1.068 -6.938 12.319 1.00 88.81 136 ASP A CA 1
ATOM 1064 C C . ASP A 1 136 ? -1.041 -6.499 10.850 1.00 88.81 136 ASP A C 1
ATOM 1066 O O . ASP A 1 136 ? -0.603 -7.241 9.961 1.00 88.81 136 ASP A O 1
ATOM 1070 N N . THR A 1 137 ? -1.577 -5.311 10.591 1.00 89.06 137 THR A N 1
ATOM 1071 C CA . THR A 1 137 ? -1.813 -4.755 9.259 1.00 89.06 137 THR A CA 1
ATOM 1072 C C . THR A 1 137 ? -1.420 -3.290 9.213 1.00 89.06 137 THR A C 1
ATOM 1074 O O . THR A 1 137 ? -1.676 -2.543 10.144 1.00 89.06 137 THR A O 1
ATOM 1077 N N . VAL A 1 138 ? -0.828 -2.844 8.114 1.00 89.81 138 VAL A N 1
ATOM 1078 C CA . VAL A 1 138 ? -0.439 -1.440 7.959 1.00 89.81 138 VAL A CA 1
ATOM 1079 C C . VAL A 1 138 ? -0.905 -0.891 6.622 1.00 89.81 138 VAL A C 1
ATOM 1081 O O . VAL A 1 138 ? -0.692 -1.498 5.565 1.00 89.81 138 VAL A O 1
ATOM 1084 N N . PHE A 1 139 ? -1.533 0.283 6.657 1.00 89.62 139 PHE A N 1
ATOM 1085 C CA . PHE A 1 139 ? -1.923 1.015 5.461 1.00 89.62 139 PHE A CA 1
ATOM 1086 C C . PHE A 1 139 ? -0.745 1.817 4.926 1.00 89.62 139 PHE A C 1
ATOM 1088 O O . PHE A 1 139 ? -0.583 3.006 5.184 1.00 89.62 139 PHE A O 1
ATOM 1095 N N . ALA A 1 140 ? 0.080 1.163 4.118 1.00 86.19 140 ALA A N 1
ATOM 1096 C CA . ALA A 1 140 ? 1.220 1.795 3.473 1.00 86.19 140 ALA A CA 1
ATOM 1097 C C . ALA A 1 140 ? 1.086 1.779 1.948 1.00 86.19 140 ALA A C 1
ATOM 1099 O O . ALA A 1 140 ? 0.322 1.013 1.350 1.00 86.19 140 ALA A O 1
ATOM 1100 N N . ALA A 1 141 ? 1.854 2.648 1.290 1.00 83.56 141 ALA A N 1
ATOM 1101 C CA . ALA A 1 141 ? 2.001 2.578 -0.153 1.00 83.56 141 ALA A CA 1
ATOM 1102 C C . ALA A 1 141 ? 2.682 1.252 -0.521 1.00 83.56 141 ALA A C 1
ATOM 1104 O O . ALA A 1 141 ? 3.836 1.008 -0.173 1.00 83.56 141 ALA A O 1
ATOM 1105 N N . SER A 1 142 ? 1.942 0.398 -1.220 1.00 83.94 142 SER A N 1
ATOM 1106 C CA . SER A 1 142 ? 2.408 -0.933 -1.589 1.00 83.94 142 SER A CA 1
ATOM 1107 C C . SER A 1 142 ? 3.531 -0.865 -2.637 1.00 83.94 142 SER A C 1
ATOM 1109 O O . SER A 1 142 ? 3.455 -0.020 -3.542 1.00 83.94 142 SER A O 1
ATOM 1111 N N . PRO A 1 143 ? 4.579 -1.708 -2.537 1.00 88.12 143 PRO A N 1
ATOM 1112 C CA . PRO A 1 143 ? 5.675 -1.699 -3.498 1.00 88.12 143 PRO A CA 1
ATOM 1113 C C . PRO A 1 143 ? 5.186 -1.974 -4.927 1.00 88.12 143 PRO A C 1
ATOM 1115 O O . PRO A 1 143 ? 4.175 -2.637 -5.166 1.00 88.12 143 PRO A O 1
ATOM 1118 N N . GLY A 1 144 ? 5.916 -1.456 -5.910 1.00 91.38 144 GLY A N 1
ATOM 1119 C CA . GLY A 1 144 ? 5.744 -1.883 -7.295 1.00 91.38 144 GLY A CA 1
ATOM 1120 C C . GLY A 1 144 ? 6.399 -3.244 -7.524 1.00 91.38 144 GLY A C 1
ATOM 1121 O O . GLY A 1 144 ? 7.282 -3.643 -6.768 1.00 91.38 144 GLY A O 1
ATOM 1122 N N . ALA A 1 145 ? 6.017 -3.937 -8.590 1.00 93.19 145 ALA A N 1
ATOM 1123 C CA . ALA A 1 145 ? 6.719 -5.116 -9.077 1.00 93.19 145 ALA A CA 1
ATOM 1124 C C . ALA A 1 145 ? 7.136 -4.893 -10.532 1.00 93.19 145 ALA A C 1
ATOM 1126 O O . ALA A 1 145 ? 6.297 -4.620 -11.388 1.00 93.19 145 ALA A O 1
ATOM 1127 N N . LEU A 1 146 ? 8.436 -5.001 -10.794 1.00 95.56 146 LEU A N 1
ATOM 1128 C CA . LEU A 1 146 ? 9.001 -5.114 -12.131 1.00 95.56 146 LEU A CA 1
ATOM 1129 C C . LEU A 1 146 ? 8.955 -6.578 -12.545 1.00 95.56 146 LEU A C 1
ATOM 1131 O O . LEU A 1 146 ? 9.678 -7.400 -11.980 1.00 95.56 146 LEU A O 1
ATOM 1135 N N . ILE A 1 147 ? 8.106 -6.883 -13.516 1.00 95.75 147 ILE A N 1
ATOM 1136 C CA . ILE A 1 147 ? 7.922 -8.220 -14.067 1.00 95.75 147 ILE A CA 1
ATOM 1137 C C . ILE A 1 147 ? 8.689 -8.316 -15.378 1.00 95.75 147 ILE A C 1
ATOM 1139 O O . ILE A 1 147 ? 8.481 -7.495 -16.269 1.00 95.75 147 ILE A O 1
ATOM 1143 N N . ILE A 1 148 ? 9.544 -9.331 -15.498 1.00 96.06 148 ILE A N 1
ATOM 1144 C CA . ILE A 1 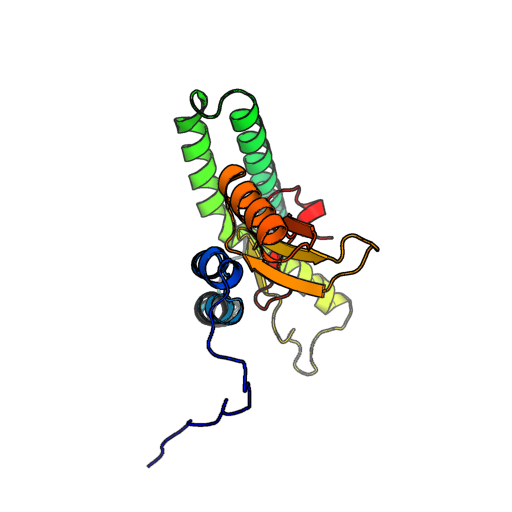148 ? 10.277 -9.637 -16.729 1.00 96.06 148 ILE A CA 1
ATOM 1145 C C . ILE A 1 148 ? 9.685 -10.888 -17.374 1.00 96.06 148 ILE A C 1
ATOM 1147 O O . ILE A 1 148 ? 9.506 -11.909 -16.706 1.00 96.06 148 ILE A O 1
ATOM 1151 N N . SER A 1 149 ? 9.403 -10.818 -18.672 1.00 95.81 149 SER A N 1
ATOM 1152 C CA . SER A 1 149 ? 8.784 -11.876 -19.476 1.00 95.81 149 SER A CA 1
ATOM 1153 C C . SER A 1 149 ? 9.532 -12.074 -20.797 1.00 95.81 149 SER A C 1
ATOM 1155 O O . SER A 1 149 ? 10.008 -11.097 -21.378 1.00 95.81 149 SER A O 1
ATOM 1157 N N . PRO A 1 150 ? 9.592 -13.304 -21.343 1.00 95.19 150 PRO A N 1
ATOM 1158 C CA . PRO A 1 150 ? 9.973 -13.508 -22.735 1.00 95.19 150 PRO A CA 1
ATOM 1159 C C . PRO A 1 150 ? 8.971 -12.812 -23.667 1.00 95.19 150 PRO A C 1
ATOM 1161 O O . PRO A 1 150 ? 7.812 -12.606 -23.296 1.00 95.19 150 PRO A O 1
ATOM 1164 N N . ARG A 1 151 ? 9.396 -12.483 -24.892 1.00 92.50 151 ARG A N 1
ATOM 1165 C CA . ARG A 1 151 ? 8.528 -11.831 -25.894 1.00 92.50 151 ARG A CA 1
ATOM 1166 C C . ARG A 1 151 ? 7.681 -12.815 -26.699 1.00 92.50 151 ARG A C 1
ATOM 1168 O O . ARG A 1 151 ? 6.653 -12.445 -27.255 1.00 92.50 151 ARG A O 1
ATOM 1175 N N . ASP A 1 152 ? 8.128 -14.062 -26.782 1.00 94.94 152 ASP A N 1
ATOM 1176 C CA . ASP A 1 152 ? 7.545 -15.111 -27.620 1.00 94.94 152 ASP A CA 1
ATOM 1177 C C . ASP A 1 152 ? 6.418 -15.893 -26.929 1.00 94.94 152 ASP A C 1
ATOM 1179 O O . ASP A 1 152 ? 5.676 -16.626 -27.582 1.00 94.94 152 ASP A O 1
ATOM 1183 N N . ARG A 1 153 ? 6.276 -15.750 -25.607 1.00 93.44 153 ARG A N 1
ATOM 1184 C CA . ARG A 1 153 ? 5.262 -16.440 -24.803 1.00 93.44 153 ARG A CA 1
ATOM 1185 C C . ARG A 1 153 ? 4.953 -15.680 -23.520 1.00 93.44 153 ARG A C 1
ATOM 1187 O O . ARG A 1 153 ? 5.800 -14.975 -22.985 1.00 93.44 153 ARG A O 1
ATOM 1194 N N . ILE A 1 154 ? 3.764 -15.915 -22.974 1.00 91.25 154 ILE A N 1
ATOM 1195 C CA . ILE A 1 154 ? 3.372 -15.389 -21.665 1.00 91.25 154 ILE A CA 1
ATOM 1196 C C . ILE A 1 154 ? 4.030 -16.254 -20.586 1.00 91.25 154 ILE A C 1
ATOM 1198 O O . ILE A 1 154 ? 3.581 -17.368 -20.316 1.00 91.25 154 ILE A O 1
ATOM 1202 N N . ALA A 1 155 ? 5.117 -15.761 -19.995 1.00 93.38 155 ALA A N 1
ATOM 1203 C CA . ALA A 1 155 ? 5.806 -16.411 -18.885 1.00 93.38 155 ALA A CA 1
ATOM 1204 C C . ALA A 1 155 ? 6.529 -15.370 -18.027 1.00 93.38 155 ALA A C 1
ATOM 1206 O O . ALA A 1 155 ? 7.001 -14.367 -18.539 1.00 93.38 155 ALA A O 1
ATOM 1207 N N . GLN A 1 156 ? 6.673 -15.618 -16.731 1.00 92.94 156 GLN A N 1
ATOM 1208 C CA . GLN A 1 156 ? 7.442 -14.744 -15.848 1.00 92.94 156 GLN A CA 1
ATOM 1209 C C . GLN A 1 156 ? 8.847 -15.324 -15.651 1.00 92.94 156 GLN A C 1
ATOM 1211 O O . GLN A 1 156 ? 8.992 -16.409 -15.093 1.00 92.94 156 GLN A O 1
ATOM 1216 N N . ILE A 1 157 ? 9.875 -14.609 -16.117 1.00 92.31 157 ILE A N 1
ATOM 1217 C CA . ILE A 1 157 ? 11.289 -14.953 -15.894 1.00 92.31 157 ILE A CA 1
ATOM 1218 C C . ILE A 1 157 ? 11.703 -14.525 -14.488 1.00 92.31 157 ILE A C 1
ATOM 1220 O O . ILE A 1 157 ? 12.301 -15.300 -13.747 1.00 92.31 157 ILE A O 1
ATOM 1224 N N . SER A 1 158 ? 11.388 -13.284 -14.117 1.00 92.56 158 SER A N 1
ATOM 1225 C CA . SER A 1 158 ? 11.744 -12.729 -12.815 1.00 92.56 158 SER A CA 1
ATOM 1226 C C . SER A 1 158 ? 10.743 -11.668 -12.365 1.00 92.56 158 SER A C 1
ATOM 1228 O O . SER A 1 158 ? 9.967 -11.128 -13.157 1.00 92.56 158 SER A O 1
ATOM 1230 N N . SER A 1 159 ? 10.740 -11.405 -11.059 1.00 92.50 159 SER A N 1
ATOM 1231 C CA . SER A 1 159 ? 10.013 -10.297 -10.446 1.00 92.50 159 SER A CA 1
ATOM 1232 C C . SER A 1 159 ? 10.913 -9.610 -9.436 1.00 92.50 159 SER A C 1
ATOM 1234 O O . SER A 1 159 ? 11.466 -10.265 -8.554 1.00 92.50 159 SER A O 1
ATOM 1236 N N . THR A 1 160 ? 11.034 -8.291 -9.551 1.00 93.31 160 THR A N 1
ATOM 1237 C CA . THR A 1 160 ? 11.794 -7.457 -8.616 1.00 93.31 160 THR A CA 1
ATOM 1238 C C . THR A 1 160 ? 10.875 -6.425 -7.989 1.00 93.31 160 THR A C 1
ATOM 1240 O O . THR A 1 160 ? 10.187 -5.694 -8.698 1.00 93.31 160 THR A O 1
ATOM 1243 N N . LEU A 1 161 ? 10.874 -6.331 -6.659 1.00 92.31 161 LEU A N 1
ATOM 1244 C CA . LEU A 1 161 ? 10.107 -5.298 -5.971 1.00 92.31 161 LEU A CA 1
ATOM 1245 C C . LEU A 1 161 ? 10.780 -3.937 -6.098 1.00 92.31 161 LEU A C 1
ATOM 1247 O O . LEU A 1 161 ? 11.988 -3.794 -5.898 1.00 92.31 161 LEU A O 1
ATOM 1251 N N . LEU A 1 162 ? 9.963 -2.937 -6.398 1.00 93.88 162 LEU A N 1
ATOM 1252 C CA . LEU A 1 162 ? 10.358 -1.553 -6.568 1.00 93.88 162 LEU A CA 1
ATOM 1253 C C . LEU A 1 162 ? 9.702 -0.670 -5.512 1.00 93.88 162 LEU A C 1
ATOM 1255 O O . LEU A 1 162 ? 8.619 -0.968 -5.002 1.00 93.88 162 LEU A O 1
ATOM 1259 N N . LYS A 1 163 ? 10.359 0.444 -5.192 1.00 92.25 163 LYS A N 1
ATOM 1260 C CA . LYS A 1 163 ? 9.835 1.449 -4.269 1.00 92.25 163 LYS A CA 1
ATOM 1261 C C . LYS A 1 163 ? 8.446 1.911 -4.731 1.00 92.25 163 LYS A C 1
ATOM 1263 O O . LYS A 1 163 ? 8.219 2.057 -5.935 1.00 92.25 163 LYS A O 1
ATOM 1268 N N . PRO A 1 164 ? 7.512 2.154 -3.801 1.00 89.69 164 PRO A N 1
ATOM 1269 C CA . PRO A 1 164 ? 6.216 2.712 -4.153 1.00 89.69 164 PRO A CA 1
ATOM 1270 C C . PRO A 1 164 ? 6.366 4.104 -4.784 1.00 89.69 164 PRO A C 1
ATOM 1272 O O . PRO A 1 164 ? 7.347 4.810 -4.557 1.00 89.69 164 PRO A O 1
ATOM 1275 N N . GLY A 1 165 ? 5.366 4.516 -5.565 1.00 87.75 165 GLY A N 1
ATOM 1276 C CA . GLY A 1 165 ? 5.267 5.899 -6.044 1.00 87.75 165 GLY A CA 1
ATOM 1277 C C . GLY A 1 165 ? 6.187 6.281 -7.208 1.00 87.75 165 GLY A C 1
ATOM 1278 O O . GLY A 1 165 ? 6.292 7.466 -7.507 1.00 87.75 165 GLY A O 1
ATOM 1279 N N . LEU A 1 166 ? 6.816 5.320 -7.900 1.00 92.25 166 LEU A N 1
ATOM 1280 C CA . LEU A 1 166 ? 7.552 5.620 -9.137 1.00 92.25 166 LEU A CA 1
ATOM 1281 C C . LEU A 1 166 ? 6.643 6.325 -10.151 1.00 92.25 166 LEU A C 1
ATOM 1283 O O . LEU A 1 166 ? 5.533 5.840 -10.419 1.00 92.25 166 LEU A O 1
ATOM 1287 N N . SER A 1 167 ? 7.126 7.439 -10.711 1.00 92.88 167 SER A N 1
ATOM 1288 C CA . SER A 1 167 ? 6.421 8.200 -11.745 1.00 92.88 167 SER A CA 1
ATOM 1289 C C . SER A 1 167 ? 6.263 7.371 -13.019 1.00 92.88 167 SER A C 1
ATOM 1291 O O . SER A 1 167 ? 6.977 6.392 -13.232 1.00 92.88 167 SER A O 1
ATOM 1293 N N . ARG A 1 168 ? 5.313 7.756 -13.877 1.00 93.06 168 ARG A N 1
ATOM 1294 C CA . ARG A 1 168 ? 5.110 7.076 -15.166 1.00 93.06 168 ARG A CA 1
ATOM 1295 C C . ARG A 1 168 ? 6.361 7.137 -16.037 1.00 93.06 168 ARG A C 1
ATOM 1297 O O . ARG A 1 168 ? 6.726 6.115 -16.597 1.00 93.06 168 ARG A O 1
ATOM 1304 N N . ASP A 1 169 ? 7.031 8.284 -16.069 1.00 95.81 169 ASP A N 1
ATOM 1305 C CA . ASP A 1 169 ? 8.239 8.474 -16.875 1.00 95.81 169 ASP A CA 1
ATOM 1306 C C . ASP A 1 169 ? 9.357 7.529 -16.424 1.00 95.81 169 ASP A C 1
ATOM 1308 O O . ASP A 1 169 ? 9.882 6.780 -17.235 1.00 95.81 169 ASP A O 1
ATOM 1312 N N . VAL A 1 170 ? 9.616 7.434 -15.112 1.00 95.62 170 VAL A N 1
ATOM 1313 C CA . VAL A 1 170 ? 10.637 6.517 -14.571 1.00 95.62 170 VAL A CA 1
ATOM 1314 C C . VAL A 1 170 ? 10.305 5.054 -14.874 1.00 95.62 170 VAL A C 1
ATOM 1316 O O . VAL A 1 170 ? 11.204 4.263 -15.144 1.00 95.62 170 VAL A O 1
ATOM 1319 N N . ARG A 1 171 ? 9.024 4.669 -14.824 1.00 96.06 171 ARG A N 1
ATOM 1320 C CA . ARG A 1 171 ? 8.605 3.303 -15.180 1.00 96.06 171 ARG A CA 1
ATOM 1321 C C . ARG A 1 171 ? 8.868 3.013 -16.652 1.00 96.06 171 ARG A C 1
ATOM 1323 O O . ARG A 1 171 ? 9.491 2.002 -16.945 1.00 96.06 171 ARG A O 1
ATOM 1330 N N . ASN A 1 172 ? 8.439 3.912 -17.535 1.00 96.50 172 ASN A N 1
ATOM 1331 C CA . ASN A 1 172 ? 8.630 3.770 -18.975 1.00 96.50 172 ASN A CA 1
ATOM 1332 C C . ASN A 1 172 ? 10.123 3.712 -19.325 1.00 96.50 172 ASN A C 1
ATOM 1334 O O . ASN A 1 172 ? 10.537 2.824 -20.058 1.00 96.50 172 ASN A O 1
ATOM 1338 N N . ASP A 1 173 ? 10.940 4.587 -18.732 1.00 95.81 173 ASP A N 1
ATOM 1339 C CA . ASP A 1 173 ? 12.386 4.610 -18.957 1.00 95.81 173 ASP A CA 1
ATOM 1340 C C . ASP A 1 173 ? 13.051 3.286 -18.547 1.00 95.81 173 ASP A C 1
ATOM 1342 O O . ASP A 1 173 ? 13.924 2.781 -19.257 1.00 95.81 173 ASP A O 1
ATOM 1346 N N . LEU A 1 174 ? 12.633 2.700 -17.417 1.00 95.94 174 LEU A N 1
ATOM 1347 C CA . LEU A 1 174 ? 13.115 1.390 -16.971 1.00 95.94 174 LEU A CA 1
ATOM 1348 C C . LEU A 1 174 ? 12.669 0.270 -17.920 1.00 95.94 174 LEU A C 1
ATOM 1350 O O . LEU A 1 174 ? 13.491 -0.564 -18.298 1.00 95.94 174 LEU A O 1
ATOM 1354 N N . GLU A 1 175 ? 11.392 0.245 -18.304 1.00 96.44 175 GLU A N 1
ATOM 1355 C CA . GLU A 1 175 ? 10.832 -0.767 -19.207 1.00 96.44 175 GLU A CA 1
ATOM 1356 C C . GLU A 1 175 ? 11.508 -0.731 -20.589 1.00 96.44 175 GLU A C 1
ATOM 1358 O O . GLU A 1 175 ? 11.948 -1.770 -21.087 1.00 96.44 175 GLU A O 1
ATOM 1363 N N . ASP A 1 176 ? 11.677 0.462 -21.164 1.00 96.38 176 ASP A N 1
ATOM 1364 C CA . ASP A 1 176 ? 12.313 0.679 -22.467 1.00 96.38 176 ASP A CA 1
ATOM 1365 C C . ASP A 1 176 ? 13.815 0.379 -22.444 1.00 96.38 176 ASP A C 1
ATOM 1367 O O . ASP A 1 176 ? 14.380 -0.090 -23.437 1.00 96.38 176 ASP A O 1
ATOM 1371 N N . LEU A 1 177 ? 14.501 0.665 -21.334 1.00 95.31 177 LEU A N 1
ATOM 1372 C CA . LEU A 1 177 ? 15.905 0.295 -21.170 1.00 95.31 177 LEU A CA 1
ATOM 1373 C C . LEU A 1 177 ? 16.067 -1.226 -21.155 1.00 95.31 177 LEU A C 1
ATOM 1375 O O . LEU A 1 177 ? 16.887 -1.751 -21.901 1.00 95.31 177 LEU A O 1
ATOM 1379 N N . ILE A 1 178 ? 15.274 -1.928 -20.344 1.00 94.88 178 ILE A N 1
ATOM 1380 C CA . ILE A 1 178 ? 15.355 -3.387 -20.229 1.00 94.88 178 ILE A CA 1
ATOM 1381 C C . ILE A 1 178 ? 15.013 -4.056 -21.560 1.00 94.88 178 ILE A C 1
ATOM 1383 O O . ILE A 1 178 ? 15.688 -4.997 -21.970 1.00 94.88 178 ILE A O 1
ATOM 1387 N N . PHE A 1 179 ? 14.016 -3.532 -22.275 1.00 92.94 179 PHE A N 1
ATOM 1388 C CA . PHE A 1 179 ? 13.703 -4.012 -23.613 1.00 92.94 179 PHE A CA 1
ATOM 1389 C C . PHE A 1 179 ? 14.892 -3.875 -24.575 1.00 92.94 179 PHE A C 1
ATOM 1391 O O . PHE A 1 179 ? 15.194 -4.812 -25.309 1.00 92.94 179 PHE A O 1
ATOM 1398 N N . ARG A 1 180 ? 15.582 -2.728 -24.576 1.00 94.00 180 ARG A N 1
ATOM 1399 C CA . ARG A 1 180 ? 16.703 -2.478 -25.497 1.00 94.00 180 ARG A CA 1
ATOM 1400 C C . ARG A 1 180 ? 17.957 -3.285 -25.176 1.00 94.00 180 ARG A C 1
ATOM 1402 O O . ARG A 1 180 ? 18.632 -3.707 -26.108 1.00 94.00 180 ARG A O 1
ATOM 1409 N N . GLU A 1 181 ? 18.280 -3.447 -23.897 1.00 94.00 181 GLU A N 1
ATOM 1410 C CA . GLU A 1 181 ? 19.518 -4.109 -23.464 1.00 94.00 181 GLU A CA 1
ATOM 1411 C C . GLU A 1 181 ? 19.386 -5.639 -23.460 1.00 94.00 181 GLU A C 1
ATOM 1413 O O . GLU A 1 181 ? 20.310 -6.332 -23.883 1.00 94.00 181 GLU A O 1
ATOM 1418 N N . ASP A 1 182 ? 18.225 -6.162 -23.047 1.00 91.62 182 ASP A N 1
ATOM 1419 C CA . ASP A 1 182 ? 18.054 -7.592 -22.765 1.00 91.62 182 ASP A CA 1
ATOM 1420 C C . ASP A 1 182 ? 17.103 -8.308 -23.761 1.00 91.62 182 ASP A C 1
ATOM 1422 O O . ASP A 1 182 ? 16.955 -9.527 -23.686 1.00 91.62 182 ASP A O 1
ATOM 1426 N N . ASP A 1 183 ? 16.453 -7.585 -24.693 1.00 93.50 183 ASP A N 1
ATOM 1427 C CA . ASP A 1 183 ? 15.430 -8.089 -25.647 1.00 93.50 183 ASP A CA 1
ATOM 1428 C C . ASP A 1 183 ? 14.290 -8.888 -24.974 1.00 93.50 183 ASP A C 1
ATOM 1430 O O . ASP A 1 183 ? 13.755 -9.874 -25.488 1.00 93.50 183 ASP A O 1
ATOM 1434 N N . VAL A 1 184 ? 13.887 -8.441 -23.783 1.00 94.81 184 VAL A N 1
ATOM 1435 C CA . VAL A 1 184 ? 12.775 -9.006 -23.003 1.00 94.81 184 VAL A CA 1
ATOM 1436 C C . VAL A 1 184 ? 11.643 -7.998 -22.837 1.00 94.81 184 VAL A C 1
ATOM 1438 O O . VAL A 1 184 ? 11.811 -6.793 -23.010 1.00 94.81 184 VAL A O 1
ATOM 1441 N N . SER A 1 185 ? 10.456 -8.484 -22.486 1.00 94.50 185 SER A N 1
ATOM 1442 C CA . SER A 1 185 ? 9.356 -7.624 -22.058 1.00 94.50 185 SER A CA 1
ATOM 1443 C C . SER A 1 185 ? 9.494 -7.311 -20.572 1.00 94.50 185 SER A C 1
ATOM 1445 O O . SER A 1 185 ? 9.619 -8.225 -19.757 1.00 94.50 185 SER A O 1
ATOM 1447 N N . ALA A 1 186 ? 9.422 -6.032 -20.219 1.00 95.56 186 ALA A N 1
ATOM 1448 C CA . ALA A 1 186 ? 9.401 -5.552 -18.845 1.00 95.56 186 ALA A CA 1
ATOM 1449 C C . ALA A 1 186 ? 8.098 -4.790 -18.580 1.00 95.56 186 ALA A C 1
ATOM 1451 O O . ALA A 1 186 ? 7.596 -4.104 -19.467 1.00 95.56 186 ALA A O 1
ATOM 1452 N N . LEU A 1 187 ? 7.546 -4.925 -17.374 1.00 95.38 187 LEU A N 1
ATOM 1453 C CA . LEU A 1 187 ? 6.363 -4.178 -16.951 1.00 95.38 187 LEU A CA 1
ATOM 1454 C C . LEU A 1 187 ? 6.426 -3.863 -15.457 1.00 95.38 187 LEU A C 1
ATOM 1456 O O . LEU A 1 187 ? 6.548 -4.772 -14.632 1.00 95.38 187 LEU A O 1
ATOM 1460 N N . VAL A 1 188 ? 6.284 -2.588 -15.100 1.00 95.44 188 VAL A N 1
ATOM 1461 C CA . VAL A 1 188 ? 6.176 -2.120 -13.719 1.00 95.44 188 VAL A CA 1
ATOM 1462 C C . VAL A 1 188 ? 4.708 -1.987 -13.329 1.00 95.44 188 VAL A C 1
ATOM 1464 O O . VAL A 1 188 ? 4.022 -1.009 -13.645 1.00 95.44 188 VAL A O 1
ATOM 1467 N N . VAL A 1 189 ? 4.228 -2.947 -12.545 1.00 91.69 189 VAL A N 1
ATOM 1468 C CA . VAL A 1 189 ? 2.869 -2.943 -11.996 1.00 91.69 189 VAL A CA 1
ATOM 1469 C C . VAL A 1 189 ? 2.857 -2.475 -10.544 1.00 91.69 189 VAL A C 1
ATOM 1471 O O . VAL A 1 189 ? 3.813 -2.672 -9.799 1.00 91.69 189 VAL A O 1
ATOM 1474 N N . ASN A 1 190 ? 1.760 -1.847 -10.119 1.00 87.69 190 ASN A N 1
ATOM 1475 C CA . ASN A 1 190 ? 1.520 -1.628 -8.691 1.00 87.69 190 ASN A CA 1
ATOM 1476 C C . ASN A 1 190 ? 1.000 -2.927 -8.077 1.00 87.69 190 ASN A C 1
ATOM 1478 O O . ASN A 1 190 ? 0.139 -3.574 -8.675 1.00 87.69 190 ASN A O 1
ATOM 1482 N N . THR A 1 191 ? 1.468 -3.277 -6.883 1.00 84.19 191 THR A N 1
ATOM 1483 C CA . THR A 1 191 ? 0.878 -4.386 -6.128 1.00 84.19 191 THR A CA 1
ATOM 1484 C C . THR A 1 191 ? -0.280 -3.882 -5.253 1.00 84.19 191 THR A C 1
ATOM 1486 O O . THR A 1 191 ? -0.366 -2.696 -4.921 1.00 84.19 191 THR A O 1
ATOM 1489 N N . GLY A 1 192 ? -1.242 -4.762 -4.955 1.00 70.19 192 GLY A N 1
ATOM 1490 C CA . GLY A 1 192 ? -2.403 -4.444 -4.106 1.00 70.19 192 GLY A CA 1
ATOM 1491 C C . GLY A 1 192 ? -2.092 -4.462 -2.605 1.00 70.19 192 GLY A C 1
ATOM 1492 O O . GLY A 1 192 ? -2.922 -4.068 -1.791 1.00 70.19 192 GLY A O 1
ATOM 1493 N N . GLY A 1 193 ? -0.891 -4.900 -2.246 1.00 76.50 193 GLY A N 1
ATOM 1494 C CA . GLY A 1 193 ? -0.448 -5.174 -0.891 1.00 76.50 193 GLY A CA 1
ATOM 1495 C C . GLY A 1 193 ? 0.798 -6.057 -0.918 1.00 76.50 193 GLY A C 1
ATOM 1496 O O . GLY A 1 193 ? 1.208 -6.541 -1.975 1.00 76.50 193 GLY A O 1
ATOM 1497 N N . GLY A 1 194 ? 1.405 -6.252 0.246 1.00 78.31 194 GLY A N 1
ATOM 1498 C CA . GLY A 1 194 ? 2.525 -7.166 0.448 1.00 78.31 194 GLY A CA 1
ATOM 1499 C C . GLY A 1 194 ? 2.156 -8.204 1.498 1.00 78.31 194 GLY A C 1
ATOM 1500 O O . GLY A 1 194 ? 1.713 -7.837 2.583 1.00 78.31 194 GLY A O 1
ATOM 1501 N N . ALA A 1 195 ? 2.361 -9.487 1.187 1.00 78.38 195 ALA A N 1
ATOM 1502 C CA . ALA A 1 195 ? 2.210 -10.592 2.137 1.00 78.38 195 ALA A CA 1
ATOM 1503 C C . ALA A 1 195 ? 3.428 -10.673 3.079 1.00 78.38 195 ALA A C 1
ATOM 1505 O O . ALA A 1 195 ? 4.134 -11.678 3.129 1.00 78.38 195 ALA A O 1
ATOM 1506 N N . THR A 1 196 ? 3.703 -9.560 3.748 1.00 83.44 196 THR A N 1
ATOM 1507 C CA . THR A 1 196 ? 4.742 -9.378 4.761 1.00 83.44 196 THR A CA 1
ATOM 1508 C C . THR A 1 196 ? 4.128 -9.473 6.150 1.00 83.44 196 THR A C 1
ATOM 1510 O O . THR A 1 196 ? 2.909 -9.595 6.296 1.00 83.44 196 THR A O 1
ATOM 1513 N N . TYR A 1 197 ? 4.962 -9.384 7.180 1.00 82.12 197 TYR A N 1
ATOM 1514 C CA . TYR A 1 197 ? 4.478 -9.231 8.545 1.00 82.12 197 TYR A CA 1
ATOM 1515 C C . TYR A 1 197 ? 5.148 -8.024 9.231 1.00 82.12 197 TYR A C 1
ATOM 1517 O O . TYR A 1 197 ? 6.354 -8.090 9.479 1.00 82.12 197 TYR A O 1
ATOM 1525 N N . PRO A 1 198 ? 4.409 -6.928 9.525 1.00 87.81 198 PRO A N 1
ATOM 1526 C CA . PRO A 1 198 ? 2.962 -6.725 9.327 1.00 87.81 198 PRO A CA 1
ATOM 1527 C C . PRO A 1 198 ? 2.509 -6.774 7.860 1.00 87.81 198 PRO A C 1
ATOM 1529 O O . PRO A 1 198 ? 3.291 -6.512 6.942 1.00 87.81 198 PRO A O 1
ATOM 1532 N N . SER A 1 199 ? 1.234 -7.105 7.634 1.00 88.44 199 SER A N 1
ATOM 1533 C CA . SER A 1 199 ? 0.661 -7.182 6.283 1.00 88.44 199 SER A CA 1
ATOM 1534 C C . SER A 1 199 ? 0.469 -5.783 5.703 1.00 88.44 199 SER A C 1
ATOM 1536 O O . SER A 1 199 ? -0.279 -4.977 6.258 1.00 88.44 199 SER A O 1
ATOM 1538 N N . VAL A 1 200 ? 1.099 -5.491 4.561 1.00 88.06 200 VAL A N 1
ATOM 1539 C CA . VAL A 1 200 ? 0.918 -4.209 3.863 1.00 88.06 200 VAL A CA 1
ATOM 1540 C C . VAL A 1 200 ? -0.376 -4.246 3.071 1.00 88.06 200 VAL A C 1
ATOM 1542 O O . VAL A 1 200 ? -0.487 -5.001 2.105 1.00 88.06 200 VAL A O 1
ATOM 1545 N N . VAL A 1 201 ? -1.320 -3.377 3.418 1.00 87.44 201 VAL A N 1
ATOM 1546 C CA . VAL A 1 201 ? -2.604 -3.255 2.723 1.00 87.44 201 VAL A CA 1
ATOM 1547 C C . VAL A 1 201 ? -2.671 -1.925 1.981 1.00 87.44 201 VAL A C 1
ATOM 1549 O O . VAL A 1 201 ? -2.444 -0.854 2.545 1.00 87.44 201 VAL A O 1
ATOM 1552 N N . SER A 1 202 ? -3.012 -1.963 0.693 1.00 84.75 202 SER A N 1
ATOM 1553 C CA . SER A 1 202 ? -3.209 -0.737 -0.078 1.00 84.75 202 SER A CA 1
ATOM 1554 C C . SER A 1 202 ? -4.548 -0.086 0.262 1.00 84.75 202 SER A C 1
ATOM 1556 O O . SER A 1 202 ? -5.607 -0.541 -0.160 1.00 84.75 202 SER A O 1
ATOM 1558 N N . ALA A 1 203 ? -4.516 1.078 0.910 1.00 82.25 203 ALA A N 1
ATOM 1559 C CA . ALA A 1 203 ? -5.719 1.886 1.124 1.00 82.25 203 ALA A CA 1
ATOM 1560 C C . ALA A 1 203 ? -6.197 2.625 -0.150 1.00 82.25 203 ALA A C 1
ATOM 1562 O O . ALA A 1 203 ? -7.042 3.521 -0.089 1.00 82.25 203 ALA A O 1
ATOM 1563 N N . SER A 1 204 ? -5.625 2.335 -1.327 1.00 79.88 204 SER A N 1
ATOM 1564 C CA . SER A 1 204 ? -5.940 3.046 -2.579 1.00 79.88 204 SER A CA 1
ATOM 1565 C C . SER A 1 204 ? -7.367 2.810 -3.089 1.00 79.88 204 SER A C 1
ATOM 1567 O O . SER A 1 204 ? -7.850 3.622 -3.881 1.00 79.88 204 SER A O 1
ATOM 1569 N N . GLY A 1 205 ? -8.036 1.752 -2.620 1.00 83.88 205 GLY A N 1
ATOM 1570 C CA . GLY A 1 205 ? -9.406 1.376 -2.972 1.00 83.88 205 GLY A CA 1
ATOM 1571 C C . GLY A 1 205 ? -10.464 1.821 -1.954 1.00 83.88 205 GLY A C 1
ATOM 1572 O O . GLY A 1 205 ? -10.404 2.928 -1.413 1.00 83.88 205 GLY A O 1
ATOM 1573 N N . SER A 1 206 ? -11.465 0.961 -1.753 1.00 88.31 206 SER A N 1
ATOM 1574 C CA . SER A 1 206 ? -12.507 1.072 -0.721 1.00 88.31 206 SER A CA 1
ATOM 1575 C C . SER A 1 206 ? -12.207 0.140 0.456 1.00 88.31 206 SER A C 1
ATOM 1577 O O . SER A 1 206 ? -11.406 -0.781 0.309 1.00 88.31 206 SER A O 1
ATOM 1579 N N . LEU A 1 207 ? -12.913 0.310 1.581 1.00 87.94 207 LEU A N 1
ATOM 1580 C CA . LEU A 1 207 ? -12.817 -0.595 2.735 1.00 87.94 207 LEU A CA 1
ATOM 1581 C C . LEU A 1 207 ? -13.000 -2.064 2.331 1.00 87.94 207 LEU A C 1
ATOM 1583 O O . LEU A 1 207 ? -12.218 -2.922 2.719 1.00 87.94 207 LEU A O 1
ATOM 1587 N N . ARG A 1 208 ? -13.991 -2.356 1.478 1.00 87.62 208 ARG A N 1
ATOM 1588 C CA . ARG A 1 208 ? -14.215 -3.717 0.968 1.00 87.62 208 ARG A CA 1
ATOM 1589 C C . ARG A 1 208 ? -12.996 -4.258 0.221 1.00 87.62 208 ARG A C 1
ATOM 1591 O O . ARG A 1 208 ? -12.694 -5.431 0.356 1.00 87.62 208 ARG A O 1
ATOM 1598 N N . GLY A 1 209 ? -12.329 -3.423 -0.576 1.00 84.44 209 GLY A N 1
ATOM 1599 C CA . GLY A 1 209 ? -11.121 -3.822 -1.302 1.00 84.44 209 GLY A CA 1
ATOM 1600 C C . GLY A 1 209 ? -9.893 -3.993 -0.406 1.00 84.44 209 GLY A C 1
ATOM 1601 O O . GLY A 1 209 ? -8.959 -4.660 -0.814 1.00 84.44 209 GLY A O 1
ATOM 1602 N N . ALA A 1 210 ? -9.886 -3.407 0.792 1.00 84.50 210 ALA A N 1
ATOM 1603 C CA . ALA A 1 210 ? -8.829 -3.619 1.778 1.00 84.50 210 ALA A CA 1
ATOM 1604 C C . ALA A 1 210 ? -9.002 -4.928 2.574 1.00 84.50 210 ALA A C 1
ATOM 1606 O O . ALA A 1 210 ? -8.043 -5.403 3.171 1.00 84.50 210 ALA A O 1
ATOM 1607 N N . LEU A 1 211 ? -10.215 -5.494 2.597 1.00 83.25 211 LEU A N 1
ATOM 1608 C CA . LEU A 1 211 ? -10.565 -6.697 3.365 1.00 83.25 211 LEU A CA 1
ATOM 1609 C C . LEU A 1 211 ? -10.596 -7.994 2.532 1.00 83.25 211 LEU A C 1
ATOM 1611 O O . LEU A 1 211 ? -10.802 -9.061 3.108 1.00 83.25 211 LEU A O 1
ATOM 1615 N N . VAL A 1 212 ? -10.469 -7.912 1.203 1.00 71.44 212 VAL A N 1
ATOM 1616 C CA . VAL A 1 212 ? -10.604 -9.040 0.255 1.00 71.44 212 VAL A CA 1
ATOM 1617 C C . VAL A 1 212 ? -9.344 -9.155 -0.582 1.00 71.44 212 VAL A C 1
ATOM 1619 O O . VAL A 1 212 ? -8.877 -10.299 -0.761 1.00 71.44 212 VAL A O 1
#

Secondary structure (DSSP, 8-state):
----------------S---HHHHHHGGGB--HHHHHHHHHHHHHHHHHHHTSTTS-PPPHHHHHHHHHHHHHHHHHHHHHHHHHTTTTHHHHHHHHHHHHHHHHHHHHHHHHHHHHHHHHTT---TTSS-SSPP-EEE--PPEEEEEE-SSSS---EEEEE-TT--HHHHHHHHHHHHHHH--EEEEEEPSEE-SSSEEE-TTS-HHHH--

Foldseek 3Di:
DDDDDDDDDPDDDPDDPDCFPLNVLCVVFFDDQVVVQVVPVPVVVVVVVVVVPPPDPDDDLVVLVVLLQVLLVLLVVLVVLVVVPCVVCVVVNVVSVVVSVVSFVSNQVSVQVVVQVVCVVVPCADPVRHNPPGQAEHADQAWKWKFKAAPVDPDTPDITTGHGDDDPVSQVVSQVVCCVRPVIGIGIGGDQWDPHVNTHGHSNHHPVSRVD

Radius of gyration: 21.63 Å; chains: 1; bounding box: 51×48×59 Å

Organism: NCBI:txid408172

pLDDT: mean 83.2, std 16.8, range [30.61, 96.5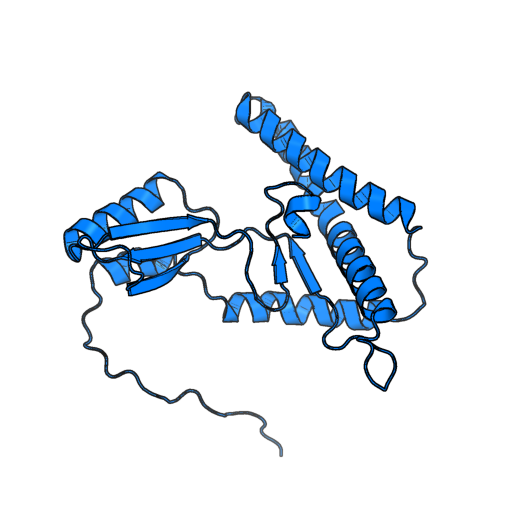]